Protein AF-A0A0F9HYN6-F1 (afdb_monomer_lite)

Sequence (244 aa):
MDVDEFVAQNPNVKFVMLRATLVNGLPDVSYKHYADAFSKYPDITVVAYLWPNPLRADMLARWTTALETAEEMPDGLMVDFELTFHQTDDVLTANAEQSFQDVATFGIPYFGYTRGNWWEQHIKTTVEVGRMFIIAHYPYFLIDGKWQQSKRHSDLHKNLPIHNNFTPYLGRIKPEQVLGWQFSAKGKLPPHAPHDMDLDSMHRARVAAHFGEPAPPPPPPSADTVVVNYSVTPAHVAVEFKEI

Organism: NCBI:txid412755

Secondary structure (DSSP, 8-state):
--HHHHHHH-TT--EEEEE-B-TTSPBPTTHHHHHHHHTT-TTSEEEEEE---TT-S-HHHHHHHHHTTSSS--SEEEEEE-TTS---HHHHHHHHHHHHHHHHTT-S-EEEEE-HHHHHHH--S-TTTT--EEEE---EEEETTEEEE--SHHHHHHT-S-SSSSS---TTS-GGGEEEEEEEEEE--SSSTTS-EEEEEE-HHHHHHHHTPPPPPPPPPPTT--------------------

Structure (mmCIF, N/CA/C/O backbone):
data_AF-A0A0F9HYN6-F1
#
_entry.id   AF-A0A0F9HYN6-F1
#
loop_
_atom_site.group_PDB
_atom_site.id
_atom_site.type_symbol
_atom_site.label_atom_id
_atom_site.label_alt_id
_atom_site.label_comp_id
_atom_site.label_asym_id
_atom_site.label_entity_id
_atom_site.label_seq_id
_atom_site.pdbx_PDB_ins_code
_atom_site.Cartn_x
_atom_site.Cartn_y
_atom_site.Cartn_z
_atom_site.occupancy
_atom_site.B_iso_or_equiv
_atom_site.auth_seq_id
_atom_site.auth_comp_id
_atom_site.auth_asym_id
_atom_site.auth_atom_id
_atom_site.pdbx_PDB_model_num
ATOM 1 N N . MET A 1 1 ? 6.198 4.326 -17.025 1.00 86.44 1 MET A N 1
ATOM 2 C CA . MET A 1 1 ? 7.145 3.199 -17.138 1.00 86.44 1 MET A CA 1
ATOM 3 C C . MET A 1 1 ? 6.559 2.242 -18.152 1.00 86.44 1 MET A C 1
ATOM 5 O O . MET A 1 1 ? 5.350 2.070 -18.120 1.00 86.44 1 MET A O 1
ATOM 9 N N . ASP A 1 2 ? 7.364 1.679 -19.050 1.00 91.19 2 ASP A N 1
ATOM 10 C CA . ASP A 1 2 ? 6.895 0.583 -19.902 1.00 91.19 2 ASP A CA 1
ATOM 11 C C . ASP A 1 2 ? 6.717 -0.666 -19.026 1.00 91.19 2 ASP A C 1
ATOM 13 O O . ASP A 1 2 ? 7.674 -1.134 -18.403 1.00 91.19 2 ASP A O 1
ATOM 17 N N . VAL A 1 3 ? 5.473 -1.126 -18.888 1.00 94.25 3 VAL A N 1
ATOM 18 C CA . VAL A 1 3 ? 5.124 -2.248 -18.007 1.00 94.25 3 VAL A CA 1
ATOM 19 C C . VAL A 1 3 ? 5.597 -3.572 -18.596 1.00 94.25 3 VAL A C 1
ATOM 21 O O . VAL A 1 3 ? 6.113 -4.400 -17.850 1.00 94.25 3 VAL A O 1
ATOM 24 N N . ASP A 1 4 ? 5.513 -3.746 -19.912 1.00 94.56 4 ASP A N 1
ATOM 25 C CA . ASP A 1 4 ? 5.915 -4.988 -20.568 1.00 94.56 4 ASP A CA 1
ATOM 26 C C . ASP A 1 4 ? 7.428 -5.192 -20.436 1.00 94.56 4 ASP A C 1
ATOM 28 O O . ASP A 1 4 ? 7.901 -6.265 -20.050 1.00 94.56 4 ASP A O 1
ATOM 32 N N . GLU A 1 5 ? 8.198 -4.122 -20.657 1.00 95.12 5 GLU A N 1
ATOM 33 C CA . GLU A 1 5 ? 9.641 -4.131 -20.424 1.00 95.12 5 GLU A CA 1
ATOM 34 C C . GLU A 1 5 ? 9.977 -4.381 -18.944 1.00 95.12 5 GLU A C 1
ATOM 36 O O . GLU A 1 5 ? 10.879 -5.166 -18.632 1.00 95.12 5 GLU A O 1
ATOM 41 N N . PHE A 1 6 ? 9.251 -3.743 -18.018 1.00 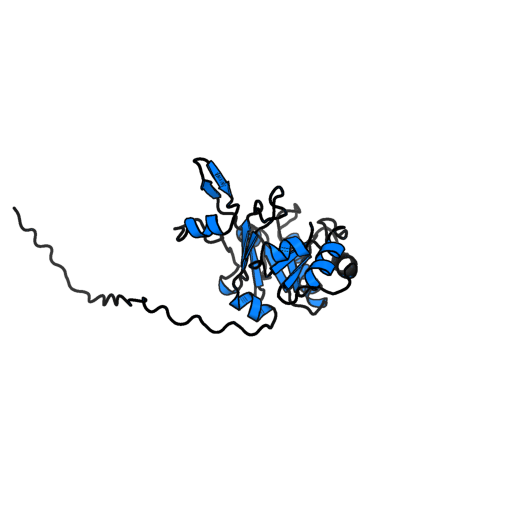93.75 6 PHE A N 1
ATOM 42 C CA . PHE A 1 6 ? 9.465 -3.926 -16.584 1.00 93.75 6 PHE A CA 1
ATOM 43 C C . PHE A 1 6 ? 9.240 -5.376 -16.149 1.00 93.75 6 PHE A C 1
ATOM 45 O O . PHE A 1 6 ? 10.093 -5.935 -15.456 1.00 93.75 6 PHE A O 1
ATOM 52 N N . VAL A 1 7 ? 8.140 -6.006 -16.564 1.00 94.25 7 VAL A N 1
ATOM 53 C CA . VAL A 1 7 ? 7.845 -7.402 -16.211 1.00 94.25 7 VAL A CA 1
ATOM 54 C C . VAL A 1 7 ? 8.902 -8.340 -16.794 1.00 94.25 7 VAL A C 1
ATOM 56 O O . VAL A 1 7 ? 9.427 -9.196 -16.078 1.00 94.25 7 VAL A O 1
ATOM 59 N N . ALA A 1 8 ? 9.299 -8.130 -18.052 1.00 93.56 8 ALA A N 1
ATOM 60 C CA . ALA A 1 8 ? 10.335 -8.932 -18.698 1.00 93.56 8 ALA A CA 1
ATOM 61 C C . ALA A 1 8 ? 11.694 -8.853 -17.977 1.00 93.56 8 ALA A C 1
ATOM 63 O O . ALA A 1 8 ? 12.405 -9.854 -17.873 1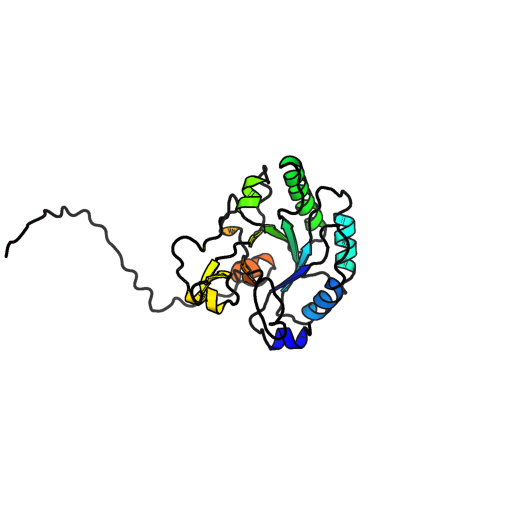.00 93.56 8 ALA A O 1
ATOM 64 N N . GLN A 1 9 ? 12.062 -7.677 -17.460 1.00 92.25 9 GLN A N 1
ATOM 65 C CA . GLN A 1 9 ? 13.341 -7.466 -16.773 1.00 92.25 9 GLN A CA 1
ATOM 66 C C . GLN A 1 9 ? 13.307 -7.821 -15.280 1.00 92.25 9 GLN A C 1
ATOM 68 O O . GLN A 1 9 ? 14.367 -8.002 -14.675 1.00 92.25 9 GLN A O 1
ATOM 73 N N . ASN A 1 10 ? 12.120 -7.965 -14.682 1.00 91.25 10 ASN A N 1
ATOM 74 C CA . ASN A 1 10 ? 11.952 -8.266 -13.260 1.00 91.25 10 ASN A CA 1
ATOM 75 C C . ASN A 1 10 ? 11.054 -9.493 -13.031 1.00 91.25 10 ASN A C 1
ATOM 77 O O . ASN A 1 10 ? 10.045 -9.390 -12.333 1.00 91.25 10 ASN A O 1
ATOM 81 N N . PRO A 1 11 ? 11.443 -10.692 -13.506 1.00 90.75 11 PRO A N 1
ATOM 82 C CA . PRO A 1 11 ? 10.603 -11.895 -13.433 1.00 90.75 11 PRO A CA 1
ATOM 83 C C . PRO A 1 11 ? 10.282 -12.363 -12.002 1.00 90.75 11 PRO A C 1
ATOM 85 O O . PRO A 1 11 ? 9.427 -13.226 -11.808 1.00 90.75 11 PRO A O 1
ATOM 88 N N . ASN A 1 12 ? 10.968 -11.816 -10.994 1.00 87.56 12 ASN A N 1
ATOM 89 C CA . ASN A 1 12 ? 10.738 -12.109 -9.579 1.00 87.56 12 ASN A CA 1
ATOM 90 C C . ASN A 1 12 ? 9.729 -11.160 -8.913 1.00 87.56 12 ASN A C 1
ATOM 92 O O . ASN A 1 12 ? 9.365 -11.390 -7.762 1.00 87.56 12 ASN A O 1
ATOM 96 N N . VAL A 1 13 ? 9.286 -10.102 -9.598 1.00 91.06 13 VAL A N 1
ATOM 97 C CA . VAL A 1 13 ? 8.200 -9.248 -9.111 1.00 91.06 13 VAL A CA 1
ATOM 98 C C . VAL A 1 13 ? 6.888 -9.973 -9.389 1.00 91.06 13 VAL A C 1
ATOM 100 O O . VAL A 1 13 ? 6.534 -10.207 -10.539 1.00 91.06 13 VAL A O 1
ATOM 103 N N . LYS A 1 14 ? 6.206 -10.377 -8.316 1.00 91.69 14 LYS A N 1
ATOM 104 C CA . LYS A 1 14 ? 4.918 -11.097 -8.349 1.00 91.69 14 LYS A CA 1
ATOM 105 C C . LYS A 1 14 ? 3.781 -10.312 -7.702 1.00 91.69 14 LYS A C 1
ATOM 107 O O . LYS A 1 14 ? 2.669 -10.803 -7.592 1.00 91.69 14 LYS A O 1
ATOM 112 N N . PHE A 1 15 ? 4.086 -9.113 -7.225 1.00 92.75 15 PHE A N 1
ATOM 113 C CA . PHE A 1 15 ? 3.183 -8.294 -6.439 1.00 92.75 15 PHE A CA 1
ATOM 114 C C . PHE A 1 15 ? 3.494 -6.831 -6.738 1.00 92.75 15 PHE A C 1
ATOM 116 O O . PHE A 1 15 ? 4.652 -6.422 -6.610 1.00 92.75 15 PHE A O 1
ATOM 123 N N . VAL A 1 16 ? 2.491 -6.059 -7.152 1.00 96.44 16 VAL A N 1
ATOM 124 C CA . VAL A 1 16 ? 2.614 -4.614 -7.381 1.00 96.44 16 VAL A CA 1
ATOM 125 C C . VAL A 1 16 ? 1.551 -3.876 -6.582 1.00 96.44 16 VAL A C 1
ATOM 127 O O . VAL A 1 16 ? 0.390 -4.272 -6.556 1.00 96.44 16 VAL A O 1
ATOM 130 N N . MET A 1 17 ? 1.955 -2.794 -5.921 1.00 97.56 17 MET A N 1
ATOM 131 C CA . MET A 1 17 ? 1.060 -1.927 -5.157 1.00 97.56 17 MET A CA 1
ATOM 132 C C . MET A 1 17 ? 1.002 -0.562 -5.830 1.00 97.56 17 MET A C 1
ATOM 134 O O . MET A 1 17 ? 2.004 0.144 -5.927 1.00 97.56 17 MET A O 1
ATOM 138 N N . LEU A 1 18 ? -0.176 -0.202 -6.328 1.00 97.88 18 LEU A N 1
ATOM 139 C CA . LEU A 1 18 ? -0.405 0.990 -7.134 1.00 97.88 18 LEU A CA 1
ATOM 140 C C . LEU A 1 18 ? -1.263 1.977 -6.352 1.00 97.88 18 LEU A C 1
ATOM 142 O O . LEU A 1 18 ? -2.319 1.613 -5.838 1.00 97.88 18 LEU A O 1
ATOM 146 N N . ARG A 1 19 ? -0.848 3.242 -6.279 1.00 97.31 19 ARG A N 1
ATOM 147 C CA . ARG A 1 19 ? -1.664 4.267 -5.622 1.00 97.31 19 ARG A CA 1
ATOM 148 C C . ARG A 1 19 ? -2.930 4.483 -6.427 1.00 97.31 19 ARG A C 1
ATOM 150 O O . ARG A 1 19 ? -2.816 4.923 -7.563 1.00 97.31 19 ARG A O 1
ATOM 157 N N . ALA A 1 20 ? -4.101 4.256 -5.844 1.00 97.88 20 ALA A N 1
ATOM 158 C CA . ALA A 1 20 ? -5.359 4.644 -6.482 1.00 97.88 20 ALA A CA 1
ATOM 159 C C . ALA A 1 20 ? -5.758 6.074 -6.109 1.00 97.88 20 ALA A C 1
ATOM 161 O O . ALA A 1 20 ? -6.249 6.822 -6.951 1.00 97.88 20 ALA A O 1
ATOM 162 N N . THR A 1 21 ? -5.498 6.497 -4.869 1.00 95.88 21 THR A N 1
ATOM 163 C CA . THR A 1 21 ? -5.867 7.836 -4.388 1.00 95.88 21 THR A CA 1
ATOM 164 C C . THR A 1 21 ? -4.713 8.594 -3.764 1.00 95.88 21 THR A C 1
ATOM 166 O O . THR A 1 21 ? -3.951 8.046 -2.972 1.00 95.88 21 THR A O 1
ATOM 169 N N . LEU A 1 22 ? -4.649 9.890 -4.050 1.00 92.88 22 LEU A N 1
ATOM 170 C CA . LEU A 1 22 ? -3.814 10.845 -3.334 1.00 92.88 22 LEU A CA 1
ATOM 171 C C . LEU A 1 22 ? -4.336 11.074 -1.906 1.00 92.88 22 LEU A C 1
ATOM 173 O O . LEU A 1 22 ? -5.501 10.828 -1.604 1.00 92.88 22 LEU A O 1
ATOM 177 N N . VAL A 1 23 ? -3.495 11.662 -1.056 1.00 89.50 23 VAL A N 1
ATOM 178 C CA . VAL A 1 23 ? -3.802 12.035 0.341 1.00 89.50 23 VAL A CA 1
ATOM 179 C C . VAL A 1 23 ? -5.081 12.877 0.475 1.00 89.50 23 VAL A C 1
ATOM 181 O O . VAL A 1 23 ? -5.824 12.770 1.447 1.00 89.50 23 VAL A O 1
ATOM 184 N N . ASN A 1 24 ? -5.367 13.738 -0.504 1.00 89.19 24 ASN A N 1
ATOM 185 C CA . ASN A 1 24 ? -6.573 14.572 -0.523 1.00 89.19 24 ASN A CA 1
ATOM 186 C C . ASN A 1 24 ? -7.824 13.836 -1.051 1.00 89.19 24 ASN A C 1
ATOM 188 O O . ASN A 1 24 ? -8.890 14.448 -1.151 1.00 89.19 24 ASN A O 1
ATOM 192 N N . GLY A 1 25 ? -7.686 12.556 -1.400 1.00 89.06 25 GLY A N 1
ATOM 193 C CA . GLY A 1 25 ? -8.726 11.701 -1.953 1.00 89.06 25 GLY A CA 1
ATOM 194 C C . GLY A 1 25 ? -9.072 11.998 -3.416 1.00 89.06 25 GLY A C 1
ATOM 195 O O . GLY A 1 25 ? -10.184 11.710 -3.851 1.00 89.06 25 GLY A O 1
ATOM 196 N N . LEU A 1 26 ? -8.182 12.634 -4.182 1.00 94.56 26 LEU A N 1
ATOM 197 C CA . LEU A 1 26 ? -8.300 12.658 -5.644 1.00 94.56 26 LEU A CA 1
ATOM 198 C C . LEU A 1 26 ? -7.720 11.366 -6.242 1.00 94.56 26 LEU A C 1
ATOM 200 O O . LEU A 1 26 ? -6.743 10.854 -5.689 1.00 94.56 26 LEU A O 1
ATOM 204 N N . PRO A 1 27 ? -8.264 10.863 -7.365 1.00 96.56 27 PRO A N 1
ATOM 205 C CA . PRO A 1 27 ? -7.652 9.758 -8.096 1.00 96.56 27 PRO A CA 1
ATOM 206 C C . PRO A 1 27 ? -6.206 10.076 -8.498 1.00 96.56 27 PRO A C 1
ATOM 208 O O . PRO A 1 27 ? -5.901 11.197 -8.915 1.00 96.56 27 PRO A O 1
ATOM 211 N N . ASP A 1 28 ? -5.315 9.094 -8.387 1.00 97.31 28 ASP A N 1
ATOM 212 C CA . ASP A 1 28 ? -3.980 9.190 -8.968 1.00 97.31 28 ASP A CA 1
ATOM 213 C C . ASP A 1 28 ? -4.080 9.037 -10.491 1.00 97.31 28 ASP A C 1
ATOM 215 O O . ASP A 1 28 ? -4.609 8.052 -11.006 1.00 97.31 28 ASP A O 1
ATOM 219 N N . VAL A 1 29 ? -3.545 10.012 -11.226 1.00 96.62 29 VAL A N 1
ATOM 220 C CA . VAL A 1 29 ? -3.608 10.054 -12.696 1.00 96.62 29 VAL A CA 1
ATOM 221 C C . VAL A 1 29 ? -2.896 8.880 -13.372 1.00 96.62 29 VAL A C 1
ATOM 223 O O . VAL A 1 29 ? -3.156 8.598 -14.539 1.00 96.62 29 VAL A O 1
ATOM 226 N N . SER A 1 30 ? -1.993 8.206 -12.659 1.00 96.06 30 SER A N 1
ATOM 227 C CA . SER A 1 30 ? -1.222 7.077 -13.180 1.00 96.06 30 SER A CA 1
ATOM 228 C C . SER A 1 30 ? -1.865 5.728 -12.867 1.00 96.06 30 SER A C 1
ATOM 230 O O . SER A 1 30 ? -1.466 4.733 -13.470 1.00 96.06 30 SER A O 1
ATOM 232 N N . TYR A 1 31 ? -2.831 5.682 -11.941 1.00 97.94 31 TYR A N 1
ATOM 233 C CA . TYR A 1 31 ? -3.422 4.435 -11.453 1.00 97.94 31 TYR A CA 1
ATOM 234 C C . TYR A 1 31 ? -4.001 3.604 -12.593 1.00 97.94 31 TYR A C 1
ATOM 236 O O . TYR A 1 31 ? -3.535 2.490 -12.810 1.00 97.94 31 TYR A O 1
ATOM 244 N N . LYS A 1 32 ? -4.927 4.190 -13.369 1.00 97.69 32 LYS A N 1
ATOM 245 C CA . LYS A 1 32 ? -5.567 3.536 -14.518 1.00 97.69 32 LYS A CA 1
ATOM 246 C C . LYS A 1 32 ? -4.541 2.867 -15.429 1.00 97.69 32 LYS A C 1
ATOM 248 O O . LYS A 1 32 ? -4.627 1.679 -15.702 1.00 97.69 32 LYS A O 1
ATOM 253 N N . HIS A 1 33 ? -3.552 3.641 -15.878 1.00 97.06 33 HIS A N 1
ATOM 254 C CA . HIS A 1 33 ? -2.551 3.160 -16.823 1.00 97.06 33 HIS A CA 1
ATOM 255 C C . HIS A 1 33 ? -1.798 1.933 -16.299 1.00 97.06 33 HIS A C 1
ATOM 257 O O . HIS A 1 33 ? -1.610 0.978 -17.047 1.00 97.06 33 HIS A O 1
ATOM 263 N N . TYR A 1 34 ? -1.360 1.960 -15.037 1.00 97.69 34 TYR A N 1
ATOM 264 C CA . TYR A 1 34 ? -0.594 0.855 -14.469 1.00 97.69 34 TYR A CA 1
ATOM 265 C C . TYR A 1 34 ? -1.469 -0.334 -14.083 1.00 97.69 34 TYR A C 1
ATOM 267 O O . TYR A 1 34 ? -1.049 -1.459 -14.325 1.00 97.69 34 TYR A O 1
ATOM 275 N N . ALA A 1 35 ? -2.663 -0.105 -13.532 1.00 97.88 35 ALA A N 1
ATOM 276 C CA . ALA A 1 35 ? -3.598 -1.173 -13.195 1.00 97.88 35 ALA A CA 1
ATOM 277 C C . ALA A 1 35 ? -3.953 -1.976 -14.455 1.00 97.88 35 ALA A C 1
ATOM 279 O O . ALA A 1 35 ? -3.633 -3.157 -14.529 1.00 97.88 35 ALA A O 1
ATOM 280 N N . ASP A 1 36 ? -4.445 -1.302 -15.500 1.00 97.50 36 ASP A N 1
ATOM 281 C CA . ASP A 1 36 ? -4.834 -1.939 -16.766 1.00 97.50 36 ASP A CA 1
ATOM 282 C C . ASP A 1 36 ? -3.657 -2.661 -17.449 1.00 97.50 36 ASP A C 1
ATOM 284 O O . ASP A 1 36 ? -3.830 -3.659 -18.149 1.00 97.50 36 ASP A O 1
ATOM 288 N N . ALA A 1 37 ? -2.434 -2.143 -17.297 1.00 97.31 37 ALA A N 1
ATOM 289 C CA . ALA A 1 37 ? -1.251 -2.749 -17.893 1.00 97.31 37 ALA A CA 1
ATOM 290 C C . ALA A 1 37 ? -0.765 -3.984 -17.119 1.00 97.31 37 ALA A C 1
ATOM 292 O O . ALA A 1 37 ? -0.438 -4.989 -17.749 1.00 97.31 37 ALA A O 1
ATOM 293 N N . PHE A 1 38 ? -0.726 -3.931 -15.784 1.00 97.75 38 PHE A N 1
ATOM 294 C CA . PHE A 1 38 ? -0.280 -5.059 -14.963 1.00 97.75 38 PHE A CA 1
ATOM 295 C C . PHE A 1 38 ? -1.310 -6.194 -14.904 1.00 97.75 38 PHE A C 1
ATOM 297 O O . PHE A 1 38 ? -0.891 -7.348 -14.898 1.00 97.75 38 PHE A O 1
ATOM 304 N N . SER A 1 39 ? -2.618 -5.912 -14.970 1.00 95.81 39 SER A N 1
ATOM 305 C CA . SER A 1 39 ? -3.672 -6.947 -14.955 1.00 95.81 39 SER A CA 1
ATOM 306 C C . SER A 1 39 ? -3.597 -7.936 -16.128 1.00 95.81 39 SER A C 1
ATOM 308 O O . SER A 1 39 ? -4.159 -9.025 -16.077 1.00 95.81 39 SER A O 1
ATOM 310 N N . LYS A 1 40 ? -2.847 -7.611 -17.189 1.00 95.44 40 LYS A N 1
ATOM 311 C CA . LYS A 1 40 ? -2.595 -8.521 -18.322 1.00 95.44 40 LYS A CA 1
ATOM 312 C C . LYS A 1 40 ? -1.668 -9.689 -17.967 1.00 95.44 40 LYS A C 1
ATOM 314 O O . LYS A 1 40 ? -1.552 -10.627 -18.757 1.00 95.44 40 LYS A O 1
ATOM 319 N N . TYR A 1 41 ? -0.987 -9.622 -16.824 1.00 95.62 41 TYR A N 1
ATOM 320 C CA . TYR A 1 41 ? 0.012 -10.590 -16.386 1.0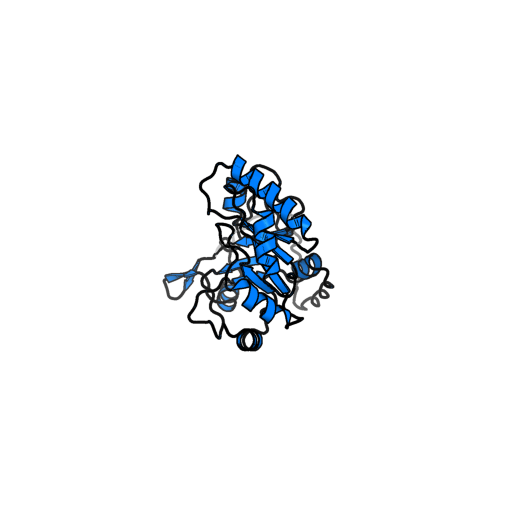0 95.62 41 TYR A CA 1
ATOM 321 C C . TYR A 1 41 ? -0.558 -11.480 -15.275 1.00 95.62 41 TYR A C 1
ATOM 323 O O . TYR A 1 41 ? -0.603 -11.057 -14.123 1.00 95.62 41 TYR A O 1
ATOM 331 N N . PRO A 1 42 ? -0.961 -12.729 -15.577 1.00 90.06 42 PRO A N 1
ATOM 332 C CA . PRO A 1 42 ? -1.667 -13.589 -14.621 1.00 90.06 42 PRO A CA 1
ATOM 333 C C . PRO A 1 42 ? -0.809 -14.044 -13.431 1.00 90.06 42 PRO A C 1
ATOM 335 O O . PRO A 1 42 ? -1.324 -14.639 -12.492 1.00 90.06 42 PRO A O 1
ATOM 338 N N . ASP A 1 43 ? 0.506 -13.832 -13.481 1.00 90.00 43 ASP A N 1
ATOM 339 C CA . ASP A 1 43 ? 1.448 -14.152 -12.413 1.00 90.00 43 ASP A CA 1
ATOM 340 C C . ASP A 1 43 ? 1.843 -12.933 -11.561 1.00 90.00 43 ASP A C 1
ATOM 342 O O . ASP A 1 43 ? 2.757 -13.032 -10.736 1.00 90.00 43 ASP A O 1
ATOM 346 N N . ILE A 1 44 ? 1.173 -11.793 -11.754 1.00 93.81 44 ILE A N 1
ATOM 347 C CA . ILE A 1 44 ? 1.351 -10.576 -10.966 1.00 93.81 44 ILE A CA 1
ATOM 348 C C . ILE A 1 44 ? 0.045 -10.255 -10.249 1.00 93.81 44 ILE A C 1
ATOM 350 O O . ILE A 1 44 ? -0.951 -9.936 -10.884 1.00 93.81 44 ILE A O 1
ATOM 354 N N . THR A 1 45 ? 0.080 -10.254 -8.918 1.00 95.06 45 THR A N 1
ATOM 355 C CA . THR A 1 45 ? -1.018 -9.718 -8.111 1.00 95.06 45 THR A CA 1
ATOM 356 C C . THR A 1 45 ? -0.974 -8.190 -8.123 1.00 95.06 45 THR A C 1
ATOM 358 O O . THR A 1 45 ? 0.031 -7.586 -7.720 1.00 95.06 45 THR A O 1
ATOM 361 N N . VAL A 1 46 ? -2.066 -7.562 -8.547 1.00 97.44 46 VAL A N 1
ATOM 362 C CA . VAL A 1 46 ? -2.255 -6.112 -8.577 1.00 97.44 46 VAL A CA 1
ATOM 363 C C . VAL A 1 46 ? -3.043 -5.674 -7.351 1.00 97.44 46 VAL A C 1
ATOM 365 O O . VAL A 1 46 ? -4.218 -5.986 -7.194 1.00 97.44 46 VAL A O 1
ATOM 368 N N . VAL A 1 47 ? -2.413 -4.883 -6.489 1.00 98.31 47 VAL A N 1
ATOM 369 C CA . VAL A 1 47 ? -3.070 -4.274 -5.332 1.00 98.31 47 VAL A CA 1
ATOM 370 C C . VAL A 1 47 ? -3.183 -2.775 -5.528 1.00 98.31 47 VAL A C 1
ATOM 372 O O . VAL A 1 47 ? -2.201 -2.102 -5.837 1.00 98.31 47 VAL A O 1
ATOM 375 N N . ALA A 1 48 ? -4.371 -2.226 -5.291 1.00 98.44 48 ALA A N 1
ATOM 376 C CA . ALA A 1 48 ? -4.528 -0.784 -5.171 1.00 98.44 48 ALA A CA 1
ATOM 377 C C . ALA A 1 48 ? -4.332 -0.362 -3.718 1.00 98.44 48 ALA A C 1
ATOM 379 O O . ALA A 1 48 ? -4.966 -0.918 -2.821 1.00 98.44 48 ALA A O 1
ATOM 380 N N . TYR A 1 49 ? -3.497 0.645 -3.474 1.00 97.38 49 TYR A N 1
ATOM 381 C CA . TYR A 1 49 ? -3.417 1.254 -2.157 1.00 97.38 49 TYR A CA 1
ATOM 382 C C . TYR A 1 49 ? -4.224 2.547 -2.069 1.00 97.38 49 TYR A C 1
ATOM 384 O O . TYR A 1 49 ? -4.240 3.386 -2.981 1.00 97.38 49 TYR A O 1
ATOM 392 N N . LEU A 1 50 ? -4.923 2.666 -0.946 1.00 97.00 50 LEU A N 1
ATOM 393 C CA . LEU A 1 50 ? -5.881 3.703 -0.606 1.00 97.00 50 LEU A CA 1
ATOM 394 C C . LEU A 1 50 ? -5.345 4.486 0.587 1.00 97.00 50 LEU A C 1
ATOM 396 O O . LEU A 1 50 ? -4.830 3.894 1.534 1.00 97.00 50 LEU A O 1
ATOM 400 N N . TRP A 1 51 ? -5.490 5.811 0.549 1.00 94.00 51 TRP A N 1
ATOM 401 C CA . TRP A 1 51 ? -5.009 6.694 1.612 1.00 94.00 51 TRP A CA 1
ATOM 402 C C . TRP A 1 51 ? -6.181 7.155 2.485 1.00 94.00 51 TRP A C 1
ATOM 404 O O . TRP A 1 51 ? -7.003 7.944 2.010 1.00 94.00 51 TRP A O 1
ATOM 414 N N . PRO A 1 52 ? -6.299 6.703 3.743 1.00 94.31 52 PRO A N 1
ATOM 415 C CA . PRO A 1 52 ? -7.253 7.227 4.715 1.00 94.31 52 PRO A CA 1
ATOM 416 C C . PRO A 1 52 ? -7.031 8.702 4.990 1.00 94.31 52 PRO A C 1
ATOM 418 O O . PRO A 1 52 ? -5.909 9.130 5.248 1.00 94.31 52 PRO A O 1
ATOM 421 N N . ASN A 1 53 ? -8.108 9.481 5.016 1.00 94.62 53 ASN A N 1
ATOM 422 C CA . ASN A 1 53 ? -8.036 10.893 5.360 1.00 94.62 53 ASN A CA 1
ATOM 423 C C . ASN A 1 53 ? -9.028 11.215 6.488 1.00 94.62 53 ASN A C 1
ATOM 425 O O . ASN A 1 53 ? -10.220 11.362 6.215 1.00 94.62 53 ASN A O 1
ATOM 429 N N . PRO A 1 54 ? -8.549 11.410 7.732 1.00 93.12 54 PRO A N 1
ATOM 430 C CA . PRO A 1 54 ? -9.410 11.680 8.882 1.00 93.12 54 PRO A CA 1
ATOM 431 C C . PRO A 1 54 ? -10.145 13.026 8.799 1.00 93.12 54 PRO A C 1
ATOM 433 O O . PRO A 1 54 ? -11.042 13.291 9.592 1.00 93.12 54 PRO A O 1
ATOM 436 N N . LEU A 1 55 ? -9.767 13.901 7.861 1.00 92.75 55 LEU A N 1
ATOM 437 C CA . LEU A 1 55 ? -10.399 15.204 7.650 1.00 92.75 55 LEU A CA 1
ATOM 438 C C . LEU A 1 55 ? -11.566 15.138 6.657 1.00 92.75 55 LEU A C 1
ATOM 440 O O . LEU A 1 55 ? -12.139 16.175 6.317 1.00 92.75 55 LEU A O 1
ATOM 444 N N . ARG A 1 56 ? -11.892 13.949 6.136 1.00 91.75 56 ARG A N 1
ATOM 445 C CA . ARG A 1 56 ? -12.871 13.769 5.064 1.00 91.75 56 ARG A CA 1
ATOM 446 C C . ARG A 1 56 ? -13.852 12.650 5.386 1.00 91.75 56 ARG A C 1
ATOM 448 O O . ARG A 1 56 ? -13.459 11.519 5.624 1.00 91.75 56 ARG A O 1
ATOM 455 N N . ALA A 1 57 ? -15.141 12.961 5.293 1.00 93.12 57 ALA A N 1
ATOM 456 C CA . ALA A 1 57 ? -16.211 11.974 5.436 1.00 93.12 57 ALA A CA 1
ATOM 457 C C . ALA A 1 57 ? -16.555 11.253 4.116 1.00 93.12 57 ALA A C 1
ATOM 459 O O . ALA A 1 57 ? -17.269 10.260 4.125 1.00 93.12 57 ALA A O 1
ATOM 460 N N . ASP A 1 58 ? -16.072 11.750 2.971 1.00 95.69 58 ASP A N 1
ATOM 461 C CA . ASP A 1 58 ? -16.406 11.246 1.631 1.00 95.69 58 ASP A CA 1
ATOM 462 C C . ASP A 1 58 ? -15.357 10.269 1.064 1.00 95.69 58 ASP A C 1
ATOM 464 O O . ASP A 1 58 ? -15.280 10.082 -0.151 1.00 95.69 58 ASP A O 1
ATOM 468 N N . MET A 1 59 ? -14.531 9.655 1.920 1.00 95.50 59 MET A N 1
ATOM 469 C CA . MET A 1 59 ? -13.407 8.821 1.476 1.00 95.50 59 MET A CA 1
ATOM 470 C C . MET A 1 59 ? -13.840 7.572 0.707 1.00 95.50 59 MET A C 1
ATOM 472 O O . MET A 1 59 ? -13.277 7.317 -0.354 1.00 95.50 59 MET A O 1
ATOM 476 N N . LEU A 1 60 ? -14.886 6.863 1.141 1.00 97.12 60 LEU A N 1
ATOM 477 C CA . LEU A 1 60 ? -15.405 5.698 0.414 1.00 97.12 60 LEU A CA 1
ATOM 478 C C . LEU A 1 60 ? -15.816 6.036 -1.031 1.00 97.12 60 LEU A C 1
ATOM 480 O O . LEU A 1 60 ? -15.439 5.334 -1.971 1.00 97.12 60 LEU A O 1
ATOM 484 N N . ALA A 1 61 ? -16.535 7.145 -1.235 1.00 97.88 61 ALA A N 1
ATOM 485 C CA . ALA A 1 61 ? -16.952 7.585 -2.569 1.00 97.88 61 ALA A CA 1
ATOM 486 C C . ALA A 1 61 ? -15.748 7.941 -3.460 1.00 97.88 61 ALA A C 1
ATOM 488 O O . ALA A 1 61 ? -15.749 7.682 -4.665 1.00 97.88 61 ALA A O 1
ATOM 489 N N . ARG A 1 62 ? -14.694 8.504 -2.862 1.00 97.38 62 ARG A N 1
ATOM 490 C CA . ARG A 1 62 ? -13.450 8.863 -3.555 1.00 97.38 62 ARG A CA 1
ATOM 491 C C . ARG A 1 62 ? -12.621 7.651 -3.941 1.00 97.38 62 ARG A C 1
ATOM 493 O O . ARG A 1 62 ? -12.114 7.609 -5.058 1.00 97.38 62 ARG A O 1
ATOM 500 N N . TRP A 1 63 ? -12.505 6.677 -3.044 1.00 98.00 63 TRP A N 1
ATOM 501 C CA . TRP A 1 63 ? -11.868 5.399 -3.342 1.00 98.00 63 TRP A CA 1
ATOM 502 C C . TRP A 1 63 ? -12.605 4.681 -4.464 1.00 98.00 63 TRP A C 1
ATOM 504 O O . TRP A 1 63 ? -11.968 4.288 -5.432 1.00 98.00 63 TRP A O 1
ATOM 514 N N . THR A 1 64 ? -13.937 4.627 -4.395 1.00 97.81 64 THR A N 1
ATOM 515 C CA . THR A 1 64 ? -14.781 4.061 -5.460 1.00 97.81 64 THR A CA 1
ATOM 516 C C . THR A 1 64 ? -14.493 4.736 -6.801 1.00 97.81 64 THR A C 1
ATOM 518 O O . THR A 1 64 ? -14.083 4.073 -7.745 1.00 97.81 64 THR A O 1
ATOM 521 N N . THR A 1 65 ? -14.572 6.072 -6.847 1.00 97.81 65 THR A N 1
ATOM 522 C CA . THR A 1 65 ? -14.296 6.852 -8.068 1.00 97.81 65 THR A CA 1
ATOM 523 C C . THR A 1 65 ? -12.901 6.574 -8.636 1.00 97.81 65 THR A C 1
ATOM 525 O O . THR A 1 65 ? -12.724 6.540 -9.848 1.00 97.81 65 THR A O 1
ATOM 528 N N . ALA A 1 66 ? -11.886 6.421 -7.781 1.00 97.75 66 ALA A N 1
ATOM 529 C CA . ALA A 1 66 ? -10.524 6.160 -8.228 1.00 97.75 66 ALA A CA 1
ATOM 530 C C . ALA A 1 66 ? -10.345 4.741 -8.776 1.00 97.75 66 ALA A C 1
ATOM 532 O O . ALA A 1 66 ? -9.727 4.573 -9.827 1.00 97.75 66 ALA A O 1
ATOM 533 N N . LEU A 1 67 ? -10.902 3.741 -8.089 1.00 97.94 67 LEU A N 1
ATOM 534 C CA . LEU A 1 67 ? -10.854 2.341 -8.510 1.00 97.94 67 LEU A CA 1
ATOM 535 C C . LEU A 1 67 ? -11.582 2.140 -9.848 1.00 97.94 67 LEU A C 1
ATOM 537 O O . LEU A 1 67 ? -11.039 1.500 -10.740 1.00 97.94 67 LEU A O 1
ATOM 541 N N . GLU A 1 68 ? -12.727 2.800 -10.045 1.00 96.94 68 GLU A N 1
ATOM 542 C CA . GLU A 1 68 ? -13.513 2.779 -11.292 1.00 96.94 68 GLU A CA 1
ATOM 543 C C . GLU A 1 68 ? -12.816 3.441 -12.497 1.00 96.94 68 GLU A C 1
ATOM 545 O O . GLU A 1 68 ? -13.340 3.409 -13.611 1.00 96.94 68 GLU A O 1
ATOM 550 N N . THR A 1 69 ? -11.639 4.055 -12.317 1.00 96.62 69 THR A N 1
ATOM 551 C CA . THR A 1 69 ? -10.856 4.532 -13.468 1.00 96.62 69 THR A CA 1
ATOM 552 C C . THR A 1 69 ? -10.182 3.387 -14.230 1.00 96.62 69 THR A C 1
ATOM 554 O O . THR A 1 69 ? -9.961 3.519 -15.437 1.00 96.62 69 THR A O 1
ATOM 557 N N . ALA A 1 70 ? -9.865 2.273 -13.564 1.00 96.62 70 ALA A N 1
ATOM 558 C CA . ALA A 1 70 ? -9.308 1.077 -14.194 1.00 96.62 70 ALA A CA 1
ATOM 559 C C . ALA A 1 70 ? -10.403 0.250 -14.894 1.00 96.62 70 ALA A C 1
ATOM 561 O O . ALA A 1 70 ? -11.588 0.387 -14.598 1.00 96.62 70 ALA A O 1
ATOM 562 N N . GLU A 1 71 ? -10.014 -0.577 -15.864 1.00 94.38 71 GLU A N 1
ATOM 563 C CA . GLU A 1 71 ? -10.933 -1.487 -16.567 1.00 94.38 71 GLU A CA 1
ATOM 564 C C . GLU A 1 71 ? -11.412 -2.632 -15.667 1.00 94.38 71 GLU A C 1
ATOM 566 O O . GLU A 1 71 ? -12.546 -3.092 -15.797 1.00 94.38 71 GLU A O 1
ATOM 571 N N . GLU A 1 72 ? -10.562 -3.057 -14.733 1.00 92.44 72 GLU A N 1
ATOM 572 C CA . GLU A 1 72 ? -10.819 -4.150 -13.802 1.00 92.44 72 GLU A CA 1
ATOM 573 C C . GLU A 1 72 ? -10.553 -3.707 -12.361 1.00 92.44 72 GLU A C 1
ATOM 575 O O . GLU A 1 72 ? -9.709 -2.847 -12.093 1.00 92.44 72 GLU A O 1
ATOM 580 N N . MET A 1 73 ? -11.269 -4.321 -11.416 1.00 96.00 73 MET A N 1
ATOM 581 C CA . MET A 1 73 ? -10.935 -4.179 -10.001 1.00 96.00 73 MET A CA 1
ATOM 582 C C . MET A 1 73 ? -9.579 -4.843 -9.720 1.00 96.00 73 MET A C 1
ATOM 584 O O . MET A 1 73 ? -9.296 -5.893 -10.294 1.00 96.00 73 MET A O 1
ATOM 588 N N . PRO A 1 74 ? -8.753 -4.274 -8.824 1.00 97.19 74 PRO A N 1
ATOM 589 C CA . PRO A 1 74 ? -7.508 -4.906 -8.404 1.00 97.19 74 PRO A CA 1
ATOM 590 C C . PRO A 1 74 ? -7.786 -6.225 -7.669 1.00 97.19 74 PRO A C 1
ATOM 592 O O . PRO A 1 74 ? -8.851 -6.403 -7.073 1.00 97.19 74 PRO A O 1
ATOM 595 N N . ASP A 1 75 ? -6.790 -7.107 -7.618 1.00 97.06 75 ASP A N 1
ATOM 596 C CA . ASP A 1 75 ? -6.857 -8.375 -6.879 1.00 97.06 75 ASP A CA 1
ATOM 597 C C . ASP A 1 75 ? -7.003 -8.165 -5.367 1.00 97.06 75 ASP A C 1
ATOM 599 O O . ASP A 1 75 ? -7.471 -9.046 -4.645 1.00 97.06 75 ASP A O 1
ATOM 603 N N . GLY A 1 76 ? -6.585 -7.001 -4.862 1.00 97.88 76 GLY A N 1
ATOM 604 C CA . GLY A 1 76 ? -6.798 -6.618 -3.474 1.00 97.88 76 GLY A CA 1
ATOM 605 C C . GLY A 1 76 ? -6.567 -5.142 -3.186 1.00 97.88 76 GLY A C 1
ATOM 606 O O . GLY A 1 76 ? -6.149 -4.360 -4.045 1.00 97.88 76 GLY A O 1
ATOM 607 N N . LEU A 1 77 ? -6.839 -4.766 -1.938 1.00 98.50 77 LEU A N 1
ATOM 608 C CA . LEU A 1 77 ? -6.742 -3.397 -1.442 1.00 98.50 77 LEU A CA 1
ATOM 609 C C . LEU A 1 77 ? -5.781 -3.299 -0.258 1.00 98.50 77 LEU A C 1
ATOM 611 O O . LEU A 1 77 ? -5.831 -4.091 0.682 1.00 98.50 77 LEU A O 1
ATOM 615 N N . MET A 1 78 ? -4.938 -2.276 -0.271 1.00 98.44 78 MET A N 1
ATOM 616 C CA . MET A 1 78 ? -4.095 -1.919 0.864 1.00 98.44 78 MET A CA 1
ATOM 617 C C . MET A 1 78 ? -4.541 -0.577 1.433 1.00 98.44 78 MET A C 1
ATOM 619 O O . MET A 1 78 ? -4.667 0.399 0.700 1.00 98.44 78 MET A O 1
ATOM 623 N N . VAL A 1 79 ? -4.754 -0.501 2.741 1.00 97.69 79 VAL A N 1
ATOM 624 C CA . VAL A 1 79 ? -5.068 0.762 3.418 1.00 97.69 79 VAL A CA 1
ATOM 625 C C . VAL A 1 79 ? -3.797 1.310 4.068 1.00 97.69 79 VAL A C 1
ATOM 627 O O . VAL A 1 79 ? -3.269 0.694 4.993 1.00 97.69 79 VAL A O 1
ATOM 630 N N . ASP A 1 80 ? -3.293 2.438 3.564 1.00 96.19 80 ASP A N 1
ATOM 631 C CA . ASP A 1 80 ? -1.998 3.021 3.944 1.00 96.19 80 ASP A CA 1
ATOM 632 C C . ASP A 1 80 ? -2.129 3.978 5.140 1.00 96.19 80 ASP A C 1
ATOM 634 O O . ASP A 1 80 ? -2.573 5.119 5.007 1.00 96.19 80 ASP A O 1
ATOM 638 N N . PHE A 1 81 ? -1.762 3.508 6.332 1.00 94.44 81 PHE A N 1
ATOM 639 C CA . PHE A 1 81 ? -1.778 4.302 7.553 1.00 94.44 81 PHE A CA 1
ATOM 640 C C . PHE A 1 81 ? -0.386 4.841 7.883 1.00 94.44 81 PHE A C 1
ATOM 642 O O . PHE A 1 81 ? 0.479 4.124 8.392 1.00 94.44 81 PHE A O 1
ATOM 649 N N . GLU A 1 82 ? -0.186 6.141 7.675 1.00 82.19 82 GLU A N 1
ATOM 650 C CA . GLU A 1 82 ? 1.048 6.802 8.082 1.00 82.19 82 GLU A CA 1
ATOM 651 C C . GLU A 1 82 ? 0.869 8.250 8.572 1.00 82.19 82 GLU A C 1
ATOM 653 O O . GLU A 1 82 ? -0.232 8.788 8.706 1.00 82.19 82 GLU A O 1
ATOM 658 N N . LEU A 1 83 ? 2.001 8.877 8.902 1.00 66.06 83 LEU A N 1
ATOM 659 C CA . LEU A 1 83 ? 2.141 10.169 9.579 1.00 66.06 83 LEU A CA 1
ATOM 660 C C . LEU A 1 83 ? 1.866 11.347 8.623 1.00 66.06 83 LEU A C 1
ATOM 662 O O . LEU A 1 83 ? 2.718 12.204 8.403 1.00 66.06 83 LEU A O 1
ATOM 666 N N . THR A 1 84 ? 0.679 11.374 8.021 1.00 73.69 84 THR A N 1
ATOM 667 C CA . THR A 1 84 ? 0.296 12.384 7.020 1.00 73.69 84 THR A CA 1
ATOM 668 C C . THR A 1 84 ? -0.517 13.529 7.613 1.00 73.69 84 THR A C 1
ATOM 670 O O . THR A 1 84 ? -0.430 14.664 7.148 1.00 73.69 84 THR A O 1
ATOM 673 N N . PHE A 1 85 ? -1.309 13.247 8.648 1.00 79.69 85 PHE A N 1
ATOM 674 C CA . PHE A 1 85 ? -2.228 14.208 9.249 1.00 79.69 85 PHE A CA 1
ATOM 675 C C . PHE A 1 85 ? -1.890 14.425 10.719 1.00 79.69 85 PHE A C 1
ATOM 677 O O . PHE A 1 85 ? -1.834 13.483 11.506 1.00 79.69 85 PHE A O 1
ATOM 684 N N . HIS A 1 86 ? -1.716 15.686 11.106 1.00 86.00 86 HIS A N 1
ATOM 685 C CA . HIS A 1 86 ? -1.608 16.063 12.511 1.00 86.00 86 HIS A CA 1
ATOM 686 C C . HIS A 1 86 ? -3.006 16.061 13.135 1.00 86.00 86 HIS A C 1
ATOM 688 O O . HIS A 1 86 ? -3.718 17.061 13.061 1.00 86.00 86 HIS A O 1
ATOM 694 N N . GLN A 1 87 ? -3.414 14.921 13.688 1.00 92.56 87 GLN A N 1
ATOM 695 C CA . GLN A 1 87 ? -4.700 14.711 14.357 1.00 92.56 87 GLN A CA 1
ATOM 696 C C . GLN A 1 87 ? -4.497 14.058 15.725 1.00 92.56 87 GLN A C 1
ATOM 698 O O . GLN A 1 87 ? -3.406 13.580 16.037 1.00 92.56 87 GLN A O 1
ATOM 703 N N . THR A 1 88 ? -5.541 14.071 16.553 1.00 95.00 88 THR A N 1
ATOM 704 C CA . THR A 1 88 ? -5.521 13.354 17.830 1.00 95.00 88 THR A CA 1
ATOM 705 C C . THR A 1 88 ? -5.566 11.847 17.596 1.00 95.00 88 THR A C 1
ATOM 707 O O . THR A 1 88 ? -6.113 11.375 16.597 1.00 95.00 88 THR A O 1
ATOM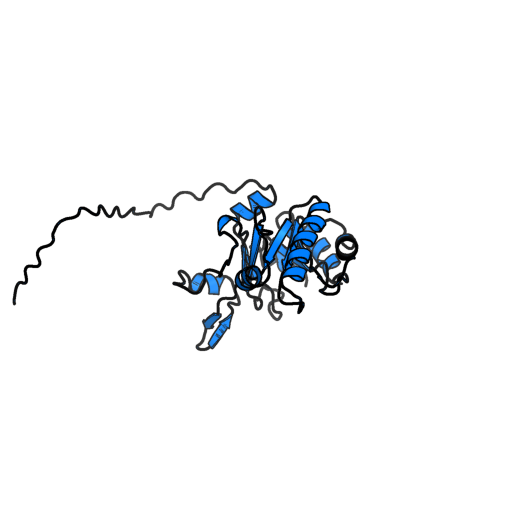 710 N N . ASP A 1 89 ? -5.032 11.089 18.549 1.00 95.50 89 ASP A N 1
ATOM 711 C CA . ASP A 1 89 ? -5.043 9.626 18.509 1.00 95.50 89 ASP A CA 1
ATOM 712 C C . ASP A 1 89 ? -6.472 9.054 18.384 1.00 95.50 89 ASP A C 1
ATOM 714 O O . ASP A 1 89 ? -6.683 8.079 17.667 1.00 95.50 89 ASP A O 1
ATOM 718 N N . ASP A 1 90 ? -7.474 9.697 18.998 1.00 96.31 90 ASP A N 1
ATOM 719 C CA . ASP A 1 90 ? -8.888 9.300 18.881 1.00 96.31 90 ASP A CA 1
ATOM 720 C C . ASP A 1 90 ? -9.410 9.439 17.443 1.00 96.31 90 ASP A C 1
ATOM 722 O O . ASP A 1 90 ? -10.066 8.537 16.921 1.00 96.31 90 ASP A O 1
ATOM 726 N N . VAL A 1 91 ? -9.081 10.549 16.773 1.00 95.88 91 VAL A N 1
ATOM 727 C CA . VAL A 1 91 ? -9.478 10.797 15.379 1.00 95.88 91 VAL A CA 1
ATOM 728 C C . VAL A 1 91 ? -8.772 9.824 14.434 1.00 95.88 91 VAL A C 1
ATOM 730 O O . VAL A 1 91 ? -9.399 9.284 13.524 1.00 95.88 91 VAL A O 1
ATOM 733 N N . LEU A 1 92 ? -7.482 9.560 14.659 1.00 95.94 92 LEU A N 1
ATOM 734 C CA . LEU A 1 92 ? -6.722 8.583 13.875 1.00 95.94 92 LEU A CA 1
ATOM 735 C C . LEU A 1 92 ? -7.258 7.159 14.070 1.00 95.94 92 LEU A C 1
ATOM 737 O O . LEU A 1 92 ? -7.393 6.419 13.097 1.00 95.94 92 LEU A O 1
ATOM 741 N N . THR A 1 93 ? -7.619 6.802 15.303 1.00 96.31 93 THR A N 1
ATOM 742 C CA . THR A 1 93 ? -8.211 5.502 15.642 1.00 96.31 93 THR A CA 1
ATOM 743 C C . THR A 1 93 ? -9.565 5.313 14.957 1.00 96.31 93 THR A C 1
ATOM 745 O O . THR A 1 93 ? -9.749 4.320 14.254 1.00 96.31 93 THR A O 1
ATOM 748 N N . ALA A 1 94 ? -10.478 6.283 15.074 1.00 96.31 94 ALA A N 1
ATOM 749 C CA . ALA A 1 94 ? -11.790 6.225 14.424 1.00 96.31 94 ALA A CA 1
ATOM 750 C C . ALA A 1 94 ? -11.671 6.152 12.893 1.00 96.31 94 ALA A C 1
ATOM 752 O O . ALA A 1 94 ? -12.376 5.387 12.237 1.00 96.31 94 ALA A O 1
ATOM 753 N N . ASN A 1 95 ? -10.731 6.903 12.315 1.00 96.62 95 ASN A N 1
ATOM 754 C CA . ASN A 1 95 ? -10.446 6.847 10.886 1.00 96.62 95 ASN A CA 1
ATOM 755 C C . ASN A 1 95 ? -9.925 5.467 10.452 1.00 96.62 95 ASN A C 1
ATOM 757 O O . ASN A 1 95 ? -10.317 4.982 9.393 1.00 96.62 95 ASN A O 1
ATOM 761 N N . ALA A 1 96 ? -9.085 4.806 11.256 1.00 96.69 96 ALA A N 1
ATOM 762 C CA . ALA A 1 96 ? -8.630 3.446 10.970 1.00 96.69 96 ALA A CA 1
ATOM 763 C C . ALA A 1 96 ? -9.767 2.419 11.028 1.00 96.69 96 ALA A C 1
ATOM 765 O O . ALA A 1 96 ? -9.887 1.583 10.131 1.00 96.69 96 ALA A O 1
ATOM 766 N N . GLU A 1 97 ? -10.633 2.512 12.037 1.00 96.94 97 GLU A N 1
ATOM 767 C CA . GLU A 1 97 ? -11.820 1.662 12.162 1.00 96.94 97 GLU A CA 1
ATOM 768 C C . GLU A 1 97 ? -12.752 1.819 10.959 1.00 96.94 97 GLU A C 1
ATOM 770 O O . GLU A 1 97 ? -13.108 0.818 10.333 1.00 96.94 97 GLU A O 1
ATOM 775 N N . GLN A 1 98 ? -13.083 3.062 10.595 1.00 97.38 98 GLN A N 1
ATOM 776 C CA . GLN A 1 98 ? -13.947 3.353 9.454 1.00 97.38 98 GLN A CA 1
ATOM 777 C C . GLN A 1 98 ? -13.318 2.892 8.138 1.00 97.38 98 GLN A C 1
ATOM 779 O O . GLN A 1 98 ? -13.976 2.228 7.346 1.00 97.38 98 GLN A O 1
ATOM 784 N N . SER A 1 99 ? -12.027 3.156 7.926 1.00 97.50 99 SER A N 1
ATOM 785 C CA . SER A 1 99 ? -11.333 2.772 6.691 1.00 97.50 99 SER A CA 1
ATOM 786 C C . SER A 1 99 ? -11.380 1.266 6.441 1.00 97.50 99 SER A C 1
ATOM 788 O O . SER A 1 99 ? -11.561 0.830 5.306 1.00 97.50 99 SER A O 1
ATOM 790 N N . PHE A 1 100 ? -11.262 0.453 7.496 1.00 97.50 100 PHE A N 1
ATOM 791 C CA . PHE A 1 100 ? -11.393 -0.996 7.363 1.00 97.50 100 PHE A CA 1
ATOM 792 C C . PHE A 1 100 ? -12.835 -1.478 7.170 1.00 97.50 100 PHE A C 1
ATOM 794 O O . PHE A 1 100 ? -13.027 -2.558 6.616 1.00 97.50 100 PHE A O 1
ATOM 801 N N . GLN A 1 101 ? -13.839 -0.733 7.635 1.00 96.69 101 GLN A N 1
ATOM 802 C CA . GLN A 1 101 ? -15.241 -1.028 7.324 1.00 96.69 101 GLN A CA 1
ATOM 803 C C . GLN A 1 101 ? -15.546 -0.693 5.863 1.00 96.69 101 GLN A C 1
ATOM 805 O O . GLN A 1 101 ? -16.122 -1.508 5.150 1.00 96.69 101 GLN A O 1
ATOM 810 N N . ASP A 1 102 ? -15.086 0.470 5.409 1.00 97.06 102 ASP A N 1
ATOM 811 C CA . ASP A 1 102 ? -15.271 0.971 4.052 1.00 97.06 102 ASP A CA 1
ATOM 812 C C . ASP A 1 102 ? -14.601 0.056 3.023 1.00 97.06 102 ASP A C 1
ATOM 814 O O . ASP A 1 102 ? -15.242 -0.366 2.062 1.00 97.06 102 ASP A O 1
ATOM 818 N N . VAL A 1 103 ? -13.337 -0.326 3.243 1.00 96.88 103 VAL A N 1
ATOM 819 C CA . VAL A 1 103 ? -12.607 -1.197 2.306 1.00 96.88 103 VAL A CA 1
ATOM 820 C C . VAL A 1 103 ? -13.237 -2.594 2.192 1.00 96.88 103 VAL A C 1
ATOM 822 O O . VAL A 1 103 ? -13.193 -3.213 1.132 1.00 96.88 103 VAL A O 1
ATOM 825 N N . ALA A 1 104 ? -13.886 -3.082 3.254 1.00 95.75 104 ALA A N 1
ATOM 826 C CA . ALA A 1 104 ? -14.558 -4.378 3.237 1.00 95.75 104 ALA A CA 1
ATOM 827 C C . ALA A 1 104 ? -15.775 -4.399 2.295 1.00 95.75 104 ALA A C 1
ATOM 829 O O . ALA A 1 104 ? -16.159 -5.465 1.814 1.00 95.75 104 ALA A O 1
ATOM 830 N N . THR A 1 105 ? -16.369 -3.237 1.995 1.00 96.69 105 THR A N 1
ATOM 831 C CA . THR A 1 105 ? -17.542 -3.139 1.110 1.00 96.69 105 THR A CA 1
ATOM 832 C C . THR A 1 105 ? -17.241 -3.498 -0.346 1.00 96.69 105 THR A C 1
ATOM 834 O O . THR A 1 105 ? -18.158 -3.885 -1.068 1.00 96.69 105 THR A O 1
ATOM 837 N N . PHE A 1 106 ? -15.971 -3.447 -0.768 1.00 95.12 106 PHE A N 1
ATOM 838 C CA . PHE A 1 106 ? -15.555 -3.813 -2.126 1.00 95.12 106 PHE A CA 1
ATOM 839 C C . PHE A 1 106 ? -15.544 -5.329 -2.376 1.00 95.12 106 PHE A C 1
ATOM 841 O O . PHE A 1 106 ? -15.454 -5.750 -3.525 1.00 95.12 106 PHE A O 1
ATOM 848 N N . GLY A 1 107 ? -15.637 -6.162 -1.331 1.00 94.06 107 GLY A N 1
ATOM 849 C CA . GLY A 1 107 ? -15.765 -7.618 -1.479 1.00 94.06 107 GLY A CA 1
ATOM 850 C C . GLY A 1 107 ? -14.527 -8.344 -2.024 1.00 94.06 107 GLY A C 1
ATOM 851 O O . GLY A 1 107 ? -14.641 -9.503 -2.416 1.00 94.06 107 GLY A O 1
ATOM 852 N N . ILE A 1 108 ? -13.361 -7.692 -2.033 1.00 94.88 108 ILE A N 1
ATOM 853 C CA . ILE A 1 108 ? -12.064 -8.256 -2.447 1.00 94.88 108 ILE A CA 1
ATOM 854 C C . ILE A 1 108 ? -11.086 -8.314 -1.260 1.00 94.88 108 ILE A C 1
ATOM 856 O O . ILE A 1 108 ? -11.312 -7.618 -0.264 1.00 94.88 108 ILE A O 1
ATOM 860 N N . PRO A 1 109 ? -10.021 -9.142 -1.314 1.00 97.00 109 PRO A N 1
ATOM 861 C CA . PRO A 1 109 ? -9.003 -9.202 -0.265 1.00 97.00 109 PRO A CA 1
ATOM 862 C C . PRO A 1 109 ? -8.457 -7.821 0.112 1.00 97.00 109 PRO A C 1
ATOM 864 O O . PRO A 1 109 ? -8.195 -6.986 -0.754 1.00 97.00 109 PRO A O 1
ATOM 867 N N . TYR A 1 110 ? -8.263 -7.574 1.408 1.00 97.75 110 TYR A N 1
ATOM 868 C CA . TYR A 1 110 ? -7.709 -6.311 1.885 1.00 97.75 110 TYR A CA 1
ATOM 869 C C . TYR A 1 110 ? -6.833 -6.466 3.128 1.00 97.75 110 TYR A C 1
ATOM 871 O O . TYR A 1 110 ? -7.033 -7.347 3.970 1.00 97.75 110 TYR A O 1
ATOM 879 N N . PHE A 1 111 ? -5.874 -5.555 3.269 1.00 98.38 111 PHE A N 1
ATOM 880 C CA . PHE A 1 111 ? -4.920 -5.527 4.373 1.00 98.38 111 PHE A CA 1
ATOM 881 C C . PHE A 1 111 ? -4.471 -4.093 4.689 1.00 98.38 111 PHE A C 1
ATOM 883 O O . PHE A 1 111 ? -4.727 -3.155 3.935 1.00 98.38 111 PHE A O 1
ATOM 890 N N . GLY A 1 112 ? -3.843 -3.898 5.847 1.00 98.00 112 GLY A N 1
ATOM 891 C CA . GLY A 1 112 ? -3.283 -2.606 6.235 1.00 98.00 112 GLY A CA 1
ATOM 892 C C . GLY A 1 112 ? -1.821 -2.455 5.827 1.00 98.00 112 GLY A C 1
ATOM 893 O O . GLY A 1 112 ? -1.095 -3.430 5.656 1.00 98.00 112 GLY A O 1
ATOM 894 N N . TYR A 1 113 ? -1.351 -1.224 5.757 1.00 97.38 113 TYR A N 1
ATOM 895 C CA . TYR A 1 113 ? 0.067 -0.901 5.750 1.00 97.38 113 TYR A CA 1
ATOM 896 C C . TYR A 1 113 ? 0.341 0.167 6.801 1.00 97.38 113 TYR A C 1
ATOM 898 O O . TYR A 1 113 ? -0.488 1.046 7.017 1.00 97.38 113 TYR A O 1
ATOM 906 N N . THR A 1 114 ? 1.466 0.053 7.505 1.00 95.62 114 THR A N 1
ATOM 907 C CA . THR A 1 114 ? 1.871 1.027 8.526 1.00 95.62 114 THR A CA 1
ATOM 908 C C . THR A 1 114 ? 3.340 0.855 8.908 1.00 95.62 114 THR A C 1
ATOM 910 O O . THR A 1 114 ? 3.989 -0.142 8.587 1.00 95.62 114 THR A O 1
ATOM 913 N N . ARG A 1 115 ? 3.858 1.790 9.705 1.00 91.31 115 ARG A N 1
ATOM 914 C CA . ARG A 1 115 ? 5.028 1.561 10.568 1.00 91.31 115 ARG A CA 1
ATOM 915 C C . ARG A 1 115 ? 4.531 1.082 11.931 1.00 91.31 115 ARG A C 1
ATOM 917 O O . ARG A 1 115 ? 3.591 1.665 12.475 1.00 91.31 115 ARG A O 1
ATOM 924 N N . GLY A 1 116 ? 5.124 0.031 12.497 1.00 90.00 116 GLY A N 1
ATOM 925 C CA . GLY A 1 116 ? 4.601 -0.554 13.741 1.00 90.00 116 GLY A CA 1
ATOM 926 C C . GLY A 1 116 ? 4.698 0.385 14.950 1.00 90.00 116 GLY A C 1
ATOM 927 O O . GLY A 1 116 ? 3.811 0.381 15.801 1.00 90.00 116 GLY A O 1
ATOM 928 N N . ASN A 1 117 ? 5.707 1.264 14.989 1.00 88.75 117 ASN A N 1
ATOM 929 C CA . ASN A 1 117 ? 5.834 2.289 16.032 1.00 88.75 117 ASN A CA 1
ATOM 930 C C . ASN A 1 117 ? 4.736 3.353 15.934 1.00 88.75 117 ASN A C 1
ATOM 932 O O . ASN A 1 117 ? 4.147 3.721 16.944 1.00 88.75 117 ASN A O 1
ATOM 936 N N . TRP A 1 118 ? 4.437 3.817 14.719 1.00 92.06 118 TRP A N 1
ATOM 937 C CA . TRP A 1 118 ? 3.361 4.771 14.472 1.00 92.06 118 TRP A CA 1
ATOM 938 C C . TRP A 1 118 ? 2.013 4.178 14.882 1.00 92.06 118 TRP A C 1
ATOM 940 O O . TRP A 1 118 ? 1.248 4.822 15.595 1.00 92.06 118 TRP A O 1
ATOM 950 N N . TRP A 1 119 ? 1.761 2.924 14.494 1.00 94.44 119 TRP A N 1
ATOM 951 C CA . TRP A 1 119 ? 0.519 2.229 14.821 1.00 94.44 119 TRP A CA 1
ATOM 952 C C . TRP A 1 119 ? 0.297 2.131 16.329 1.00 94.44 119 TRP A C 1
ATOM 954 O O . TRP A 1 119 ? -0.762 2.498 16.830 1.00 94.44 119 TRP A O 1
ATOM 964 N N . GLU A 1 120 ? 1.304 1.668 17.068 1.00 93.19 120 GLU A N 1
ATOM 965 C CA . GLU A 1 120 ? 1.223 1.565 18.524 1.00 93.19 120 GLU A CA 1
ATOM 966 C C . GLU A 1 120 ? 1.066 2.929 19.200 1.00 93.19 120 GLU A C 1
ATOM 968 O O . GLU A 1 120 ? 0.302 3.059 20.158 1.00 93.19 120 GLU A O 1
ATOM 973 N N . GLN A 1 121 ? 1.769 3.946 18.701 1.00 92.44 121 GLN A N 1
ATOM 974 C CA . GLN A 1 121 ? 1.708 5.281 19.269 1.00 92.44 121 GLN A CA 1
ATOM 975 C C . GLN A 1 121 ? 0.326 5.913 19.089 1.00 92.44 121 GLN A C 1
ATOM 977 O O . GLN A 1 121 ? -0.151 6.545 20.028 1.00 92.44 121 GLN A O 1
ATOM 982 N N . HIS A 1 122 ? -0.314 5.749 17.930 1.00 94.00 122 HIS A N 1
ATOM 983 C CA . HIS A 1 122 ? -1.472 6.562 17.549 1.00 94.00 122 HIS A CA 1
ATOM 984 C C . HIS A 1 122 ? -2.808 5.829 17.542 1.00 94.00 122 HIS A C 1
ATOM 986 O O . HIS A 1 122 ? -3.833 6.440 17.832 1.00 94.00 122 HIS A O 1
ATOM 992 N N . ILE A 1 123 ? -2.824 4.530 17.250 1.00 95.75 123 ILE A N 1
ATOM 993 C CA . ILE A 1 123 ? -4.060 3.748 17.248 1.00 95.75 123 ILE A CA 1
ATOM 994 C C . ILE A 1 123 ? -4.271 3.199 18.657 1.00 95.75 123 ILE A C 1
ATOM 996 O O . ILE A 1 123 ? -3.374 2.560 19.208 1.00 95.75 123 ILE A O 1
ATOM 1000 N N . LYS A 1 124 ? -5.434 3.455 19.266 1.00 94.94 124 LYS A N 1
ATOM 1001 C CA . LYS A 1 124 ? -5.695 3.130 20.685 1.00 94.94 124 LYS A CA 1
ATOM 1002 C C . LYS A 1 124 ? -6.577 1.914 20.911 1.00 94.94 124 LYS A C 1
ATOM 1004 O O . LYS A 1 124 ? -6.543 1.339 21.996 1.00 94.94 124 LYS A O 1
ATOM 1009 N N . THR A 1 125 ? -7.330 1.491 19.904 1.00 93.56 125 THR A N 1
ATOM 1010 C CA . THR A 1 125 ? -8.142 0.270 19.960 1.00 93.56 125 THR A CA 1
ATOM 1011 C C . THR A 1 125 ? -7.420 -0.893 19.279 1.00 93.56 125 THR A C 1
ATOM 1013 O O . THR A 1 125 ? -6.313 -0.749 18.753 1.00 93.56 125 THR A O 1
ATOM 1016 N N . THR A 1 126 ? -8.012 -2.086 19.316 1.00 93.94 126 THR A N 1
ATOM 1017 C CA . THR A 1 126 ? -7.455 -3.314 18.725 1.00 93.94 126 THR A CA 1
ATOM 1018 C C . THR A 1 126 ? -7.890 -3.505 17.270 1.00 93.94 126 THR A C 1
ATOM 1020 O O . THR A 1 126 ? -8.259 -4.611 16.870 1.00 93.94 126 THR A O 1
ATOM 1023 N N . VAL A 1 127 ? -7.886 -2.425 16.479 1.00 93.62 127 VAL A N 1
ATOM 1024 C CA . VAL A 1 127 ? -8.268 -2.445 15.053 1.00 93.62 127 VAL A CA 1
ATOM 1025 C C . VAL A 1 127 ? -7.436 -3.465 14.277 1.00 93.62 127 VAL A C 1
ATOM 1027 O O . VAL A 1 127 ? -7.929 -4.094 13.351 1.00 93.62 127 VAL A O 1
ATOM 1030 N N . GLU A 1 128 ? -6.187 -3.698 14.668 1.00 93.94 128 GLU A N 1
ATOM 1031 C CA . GLU A 1 128 ? -5.311 -4.664 14.012 1.00 93.94 128 GLU A CA 1
ATOM 1032 C C . GLU A 1 128 ? -5.768 -6.124 14.151 1.00 93.94 128 GLU A C 1
ATOM 1034 O O . GLU A 1 128 ? -5.365 -6.958 13.346 1.00 93.94 128 GLU A O 1
ATOM 1039 N N . VAL A 1 129 ? -6.594 -6.472 15.145 1.00 91.88 129 VAL A N 1
ATOM 1040 C CA . VAL A 1 129 ? -6.962 -7.872 15.412 1.00 91.88 129 VAL A CA 1
ATOM 1041 C C . VAL A 1 129 ? -7.733 -8.468 14.234 1.00 91.88 129 VAL A C 1
ATOM 1043 O O . VAL A 1 129 ? -8.714 -7.901 13.758 1.00 91.88 129 VAL A O 1
ATOM 1046 N N . GLY A 1 130 ? -7.278 -9.639 13.776 1.00 88.56 130 GLY A N 1
ATOM 1047 C CA . GLY A 1 130 ? -7.878 -10.365 12.653 1.00 88.56 130 GLY A CA 1
ATOM 1048 C C . GLY A 1 130 ? -7.530 -9.796 11.276 1.00 88.56 130 GLY A C 1
ATOM 1049 O O . GLY A 1 130 ? -8.051 -10.282 10.278 1.00 88.56 130 GLY A O 1
ATOM 1050 N N . ARG A 1 131 ? -6.657 -8.785 11.208 1.00 94.50 131 ARG A N 1
ATOM 1051 C CA . ARG A 1 131 ? -6.232 -8.158 9.955 1.00 94.50 131 ARG A CA 1
ATOM 1052 C C . ARG A 1 131 ? -4.778 -8.476 9.653 1.00 94.50 131 ARG A C 1
ATOM 1054 O O . ARG A 1 131 ? -3.972 -8.686 10.561 1.00 94.50 131 ARG A O 1
ATOM 1061 N N . MET A 1 132 ? -4.479 -8.508 8.362 1.00 96.69 132 MET A N 1
ATOM 1062 C CA . MET A 1 132 ? -3.133 -8.664 7.837 1.00 96.69 132 MET A CA 1
ATOM 1063 C C . MET A 1 132 ? -2.513 -7.293 7.552 1.00 96.69 132 MET A C 1
ATOM 1065 O O . MET A 1 132 ? -3.241 -6.335 7.288 1.00 96.69 132 MET A O 1
ATOM 1069 N N . PHE A 1 133 ? -1.183 -7.202 7.601 1.00 97.00 133 PHE A N 1
ATOM 1070 C CA . PHE A 1 133 ? -0.438 -5.963 7.402 1.00 97.00 133 PHE A CA 1
ATOM 1071 C C . PHE A 1 133 ? 0.837 -6.145 6.576 1.00 97.00 133 PHE A C 1
ATOM 1073 O O . PHE A 1 133 ? 1.522 -7.161 6.696 1.00 97.00 133 PHE A O 1
ATOM 1080 N N . ILE A 1 134 ? 1.212 -5.119 5.816 1.00 95.69 134 ILE A N 1
ATOM 1081 C CA . ILE A 1 134 ? 2.605 -4.871 5.429 1.00 95.69 134 ILE A CA 1
ATOM 1082 C C . ILE A 1 134 ? 3.204 -3.866 6.415 1.00 95.69 134 ILE A C 1
ATOM 1084 O O . ILE A 1 134 ? 2.557 -2.885 6.781 1.00 95.69 134 ILE A O 1
ATOM 1088 N N . ILE A 1 135 ? 4.433 -4.118 6.868 1.00 93.44 135 ILE A N 1
ATOM 1089 C CA . ILE A 1 135 ? 5.120 -3.236 7.821 1.00 93.44 135 ILE A CA 1
ATOM 1090 C C . ILE A 1 135 ? 6.296 -2.543 7.147 1.00 93.44 135 ILE A C 1
ATOM 1092 O O . ILE A 1 135 ? 7.214 -3.205 6.662 1.00 93.44 135 ILE A O 1
ATOM 1096 N N . ALA A 1 136 ? 6.300 -1.214 7.168 1.00 90.81 136 ALA A N 1
ATOM 1097 C CA . ALA A 1 136 ? 7.439 -0.430 6.721 1.00 90.81 136 ALA A CA 1
ATOM 1098 C C . ALA A 1 136 ? 8.533 -0.366 7.786 1.00 90.81 136 ALA A C 1
ATOM 1100 O O . ALA A 1 136 ? 8.313 0.074 8.919 1.00 90.81 136 ALA A O 1
ATOM 1101 N N . HIS A 1 137 ? 9.737 -0.775 7.390 1.00 85.06 137 HIS A N 1
ATOM 1102 C CA . HIS A 1 137 ? 10.958 -0.630 8.173 1.00 85.06 137 HIS A CA 1
ATOM 1103 C C . HIS A 1 137 ? 12.152 -0.581 7.235 1.00 85.06 137 HIS A C 1
ATOM 1105 O O . HIS A 1 137 ? 12.477 -1.556 6.565 1.00 85.06 137 HIS A O 1
ATOM 1111 N N . TYR A 1 138 ? 12.823 0.561 7.205 1.00 82.12 138 TYR A N 1
ATOM 1112 C CA . TYR A 1 138 ? 13.912 0.825 6.279 1.00 82.12 138 TYR A CA 1
ATOM 1113 C C . TYR A 1 138 ? 15.259 0.586 6.965 1.00 82.12 138 TYR A C 1
ATOM 1115 O O . TYR A 1 138 ? 15.750 1.491 7.644 1.00 82.12 138 TYR A O 1
ATOM 1123 N N . PRO A 1 139 ? 15.891 -0.594 6.826 1.00 73.38 139 PRO A N 1
ATOM 1124 C CA . PRO A 1 139 ? 17.210 -0.804 7.394 1.00 73.38 139 PRO A CA 1
ATOM 1125 C C . PRO A 1 139 ? 18.229 0.099 6.695 1.00 73.38 139 PRO A C 1
ATOM 1127 O O . PRO A 1 139 ? 18.342 0.127 5.463 1.00 73.38 139 PRO A O 1
ATOM 1130 N N . TYR A 1 140 ? 18.994 0.821 7.505 1.00 71.12 140 TYR A N 1
ATOM 1131 C CA . TYR A 1 140 ? 20.184 1.528 7.057 1.00 71.12 140 TYR A CA 1
ATOM 1132 C C . TYR A 1 140 ? 21.390 0.628 7.291 1.00 71.12 140 TYR A C 1
ATOM 1134 O O . TYR A 1 140 ? 21.577 0.096 8.384 1.00 71.12 140 TYR A O 1
ATOM 1142 N N . PHE A 1 141 ? 22.215 0.483 6.262 1.00 69.69 141 PHE A N 1
ATOM 1143 C CA . PHE A 1 141 ? 23.468 -0.256 6.318 1.00 69.69 141 PHE A CA 1
ATOM 1144 C C . PHE A 1 141 ? 24.631 0.691 6.053 1.00 69.69 141 PHE A C 1
ATOM 1146 O O . PHE A 1 141 ? 24.488 1.692 5.345 1.00 69.69 141 PHE A O 1
ATOM 1153 N N . LEU A 1 142 ? 25.800 0.359 6.596 1.00 67.12 142 LEU A N 1
ATOM 1154 C CA . LEU A 1 142 ? 27.040 1.014 6.210 1.00 67.12 142 LEU A CA 1
ATOM 1155 C C . LEU A 1 142 ? 27.499 0.427 4.866 1.00 67.12 142 LEU A C 1
ATOM 1157 O O . LEU A 1 142 ? 28.074 -0.655 4.822 1.00 67.12 142 LEU A O 1
ATOM 1161 N N . ILE A 1 143 ? 27.228 1.130 3.768 1.00 66.62 143 ILE A N 1
ATOM 1162 C CA . ILE A 1 143 ? 27.615 0.730 2.407 1.00 66.62 143 ILE A CA 1
ATOM 1163 C C . ILE A 1 143 ? 28.616 1.769 1.895 1.00 66.62 143 ILE A C 1
ATOM 1165 O O . ILE A 1 143 ? 28.306 2.962 1.874 1.00 66.62 143 ILE A O 1
ATOM 1169 N N . ASP A 1 144 ? 29.819 1.326 1.521 1.00 70.62 144 ASP A N 1
ATOM 1170 C CA . ASP A 1 144 ? 30.947 2.181 1.107 1.00 70.62 144 ASP A CA 1
ATOM 1171 C C . ASP A 1 144 ? 31.294 3.276 2.135 1.00 70.62 144 ASP A C 1
ATOM 1173 O O . ASP A 1 144 ? 31.562 4.432 1.800 1.00 70.62 144 ASP A O 1
ATOM 1177 N N . GLY A 1 145 ? 31.234 2.924 3.424 1.00 74.06 145 GLY A N 1
ATOM 1178 C CA . GLY A 1 145 ? 31.535 3.840 4.528 1.00 74.06 145 GLY A CA 1
ATOM 1179 C C . GLY A 1 145 ? 30.456 4.896 4.801 1.00 74.06 145 GLY A C 1
ATOM 1180 O O . GLY A 1 145 ? 30.692 5.805 5.595 1.00 74.06 145 GLY A O 1
ATOM 1181 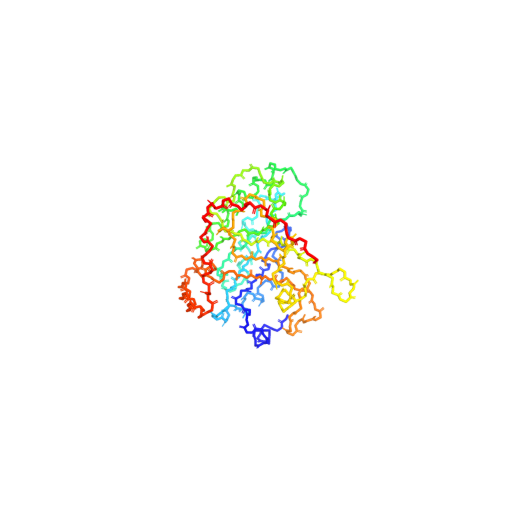N N . LYS A 1 146 ? 29.272 4.793 4.180 1.00 73.50 146 LYS A N 1
ATOM 1182 C CA . LYS A 1 146 ? 28.139 5.703 4.404 1.00 73.50 146 LYS A CA 1
ATOM 1183 C C . LYS A 1 146 ? 26.893 4.940 4.836 1.00 73.50 146 LYS A C 1
ATOM 1185 O O . LYS A 1 146 ? 26.555 3.916 4.248 1.00 73.50 146 LYS A O 1
ATOM 1190 N N . TRP A 1 147 ? 26.190 5.462 5.841 1.00 73.12 147 TRP A N 1
ATOM 1191 C CA . TRP A 1 147 ? 24.873 4.956 6.222 1.00 73.12 147 TRP A CA 1
ATOM 1192 C C . TRP A 1 147 ? 23.867 5.281 5.121 1.00 73.12 147 TRP A C 1
ATOM 1194 O O . TRP A 1 147 ? 23.585 6.448 4.855 1.00 73.12 147 TRP A O 1
ATOM 1204 N N . GLN A 1 148 ? 23.337 4.252 4.470 1.00 71.00 148 GLN A N 1
ATOM 1205 C CA . GLN A 1 148 ? 22.311 4.395 3.443 1.00 71.00 148 GLN A CA 1
ATOM 1206 C C . GLN A 1 148 ? 21.315 3.235 3.489 1.00 71.00 148 GLN A C 1
ATOM 1208 O O . GLN A 1 148 ? 21.639 2.128 3.921 1.00 71.00 148 GLN A O 1
ATOM 1213 N N . GLN A 1 149 ? 20.091 3.509 3.044 1.00 72.75 149 GLN A N 1
ATOM 1214 C CA . GLN A 1 149 ? 19.037 2.512 2.896 1.00 72.75 149 GLN A CA 1
ATOM 1215 C C . GLN A 1 149 ? 19.405 1.488 1.815 1.00 72.75 149 GLN A C 1
ATOM 1217 O O . GLN A 1 149 ? 20.045 1.834 0.816 1.00 72.75 149 GLN A O 1
ATOM 1222 N N . SER A 1 150 ? 18.977 0.237 1.997 1.00 70.06 150 SER A N 1
ATOM 1223 C CA . SER A 1 150 ? 19.137 -0.806 0.976 1.00 70.06 150 SER A CA 1
ATOM 1224 C C . SER A 1 150 ? 18.458 -0.406 -0.337 1.00 70.06 150 SER A C 1
ATOM 1226 O O . SER A 1 150 ? 17.298 0.003 -0.330 1.00 70.06 150 SER A O 1
ATOM 1228 N N . LYS A 1 151 ? 19.154 -0.537 -1.472 1.00 69.19 151 LYS A N 1
ATOM 1229 C CA . LYS A 1 151 ? 18.627 -0.175 -2.805 1.00 69.19 151 LYS A CA 1
ATOM 1230 C C . LYS A 1 151 ? 18.214 -1.391 -3.638 1.00 69.19 151 LYS A C 1
ATOM 1232 O O . LYS A 1 151 ? 17.592 -1.225 -4.687 1.00 69.19 151 LYS A O 1
ATOM 1237 N N . ARG A 1 152 ? 18.590 -2.605 -3.213 1.00 67.25 152 ARG A N 1
ATOM 1238 C CA . ARG A 1 152 ? 18.360 -3.870 -3.932 1.00 67.25 152 ARG A CA 1
ATOM 1239 C C . ARG A 1 152 ? 18.143 -5.023 -2.955 1.00 67.25 152 ARG A C 1
ATOM 1241 O O . ARG A 1 152 ? 18.730 -5.054 -1.876 1.00 67.25 152 ARG A O 1
ATOM 1248 N N . HIS A 1 153 ? 17.399 -6.045 -3.375 1.00 65.69 153 HIS A N 1
ATOM 1249 C CA . HIS A 1 153 ? 17.200 -7.259 -2.569 1.00 65.69 153 HIS A CA 1
ATOM 1250 C C . HIS A 1 153 ? 18.513 -8.037 -2.332 1.00 65.69 153 HIS A C 1
ATOM 1252 O O . HIS A 1 153 ? 18.704 -8.657 -1.290 1.00 65.69 153 HIS A O 1
ATOM 1258 N N . SER A 1 154 ? 19.479 -7.966 -3.257 1.00 68.81 154 SER A N 1
ATOM 1259 C CA . SER A 1 154 ? 20.812 -8.559 -3.058 1.00 68.81 154 SER A CA 1
ATOM 1260 C C . SER A 1 154 ? 21.570 -7.941 -1.884 1.00 68.81 154 SER A C 1
ATOM 1262 O O . SER A 1 154 ? 22.323 -8.636 -1.206 1.00 68.81 154 SER A O 1
ATOM 1264 N N . ASP A 1 155 ? 21.385 -6.642 -1.647 1.00 62.97 155 ASP A N 1
ATOM 1265 C CA . ASP A 1 155 ? 22.055 -5.925 -0.561 1.00 62.97 155 ASP A CA 1
ATOM 1266 C C . ASP A 1 155 ? 21.440 -6.322 0.783 1.00 62.97 155 ASP A C 1
ATOM 1268 O O . ASP A 1 155 ? 22.155 -6.473 1.768 1.00 62.97 155 ASP A O 1
ATOM 1272 N N . LEU A 1 156 ? 20.133 -6.601 0.792 1.00 64.44 156 LEU A N 1
ATOM 1273 C CA . LEU A 1 156 ? 19.436 -7.208 1.922 1.00 64.44 156 LEU A CA 1
ATOM 1274 C C . LEU A 1 156 ? 20.065 -8.558 2.296 1.00 64.44 156 LEU A C 1
ATOM 1276 O O . LEU A 1 156 ? 20.513 -8.740 3.424 1.00 64.44 156 LEU A O 1
ATOM 1280 N N . HIS A 1 157 ? 20.159 -9.482 1.333 1.00 63.06 157 HIS A N 1
ATOM 1281 C CA . HIS A 1 157 ? 20.657 -10.839 1.577 1.00 63.06 157 HIS A CA 1
ATOM 1282 C C . HIS A 1 157 ? 22.113 -10.893 2.031 1.00 63.06 157 HIS A C 1
ATOM 1284 O O . HIS A 1 157 ? 22.442 -11.708 2.887 1.00 63.06 157 HIS A O 1
ATOM 1290 N N . LYS A 1 158 ? 22.980 -10.028 1.491 1.00 61.44 158 LYS A N 1
ATOM 1291 C CA . LYS A 1 158 ? 24.403 -9.977 1.871 1.00 61.44 158 LYS A CA 1
ATOM 1292 C C . LYS A 1 158 ? 24.630 -9.600 3.332 1.00 61.44 158 LYS A C 1
ATOM 1294 O O . LYS A 1 158 ? 25.704 -9.873 3.853 1.00 61.44 158 LYS A O 1
ATOM 1299 N N . ASN A 1 159 ? 23.653 -8.958 3.964 1.00 54.47 159 ASN A N 1
ATOM 1300 C CA . ASN A 1 159 ? 23.765 -8.503 5.340 1.00 54.47 159 ASN A CA 1
ATOM 1301 C C . ASN A 1 159 ? 23.042 -9.429 6.336 1.00 54.47 159 ASN A C 1
ATOM 1303 O O . ASN A 1 159 ? 23.135 -9.184 7.532 1.00 54.47 159 ASN A O 1
ATOM 1307 N N . LEU A 1 160 ? 22.370 -10.502 5.884 1.00 53.47 160 LEU A N 1
ATOM 1308 C CA . LEU A 1 160 ? 21.723 -11.499 6.752 1.00 53.47 160 LEU A CA 1
ATOM 1309 C C . LEU A 1 160 ? 22.720 -12.575 7.255 1.00 53.47 160 LEU A C 1
ATOM 1311 O O . LEU A 1 160 ? 23.579 -12.996 6.483 1.00 53.47 160 LEU A O 1
ATOM 1315 N N . PRO A 1 161 ? 22.576 -13.095 8.495 1.00 50.47 161 PRO A N 1
ATOM 1316 C CA . PRO A 1 161 ? 21.598 -12.696 9.504 1.00 50.47 161 PRO A CA 1
ATOM 1317 C C . PRO A 1 161 ? 22.005 -11.386 10.193 1.00 50.47 161 PRO A C 1
ATOM 1319 O O . PRO A 1 161 ? 23.109 -11.243 10.712 1.00 50.47 161 PRO A O 1
ATOM 1322 N N . ILE A 1 162 ? 21.081 -10.428 10.233 1.00 48.06 162 ILE A N 1
ATOM 1323 C CA . ILE A 1 162 ? 21.302 -9.148 10.908 1.00 48.06 162 ILE A CA 1
ATOM 1324 C C . ILE A 1 162 ? 20.916 -9.336 12.373 1.00 48.06 162 ILE A C 1
ATOM 1326 O O . ILE A 1 162 ? 19.732 -9.380 12.710 1.00 48.06 162 ILE A O 1
ATOM 1330 N N . HIS A 1 163 ? 21.900 -9.442 13.261 1.00 39.94 163 HIS A N 1
ATOM 1331 C CA . HIS A 1 163 ? 21.644 -9.409 14.697 1.00 39.94 163 HIS A CA 1
ATOM 1332 C C . HIS A 1 163 ? 21.154 -7.995 15.102 1.00 39.94 163 HIS A C 1
ATOM 1334 O O . HIS A 1 163 ? 21.885 -7.017 14.974 1.00 39.94 163 HIS A O 1
ATOM 1340 N N . ASN A 1 164 ? 19.900 -7.891 15.567 1.00 42.25 164 ASN A N 1
ATOM 1341 C CA . ASN A 1 164 ? 19.300 -6.758 16.300 1.00 42.25 164 ASN A CA 1
ATOM 1342 C C . ASN A 1 164 ? 19.215 -5.357 15.644 1.00 42.25 164 ASN A C 1
ATOM 1344 O O . ASN A 1 164 ? 19.348 -4.369 16.352 1.00 42.25 164 ASN A O 1
ATOM 1348 N N . ASN A 1 165 ? 18.905 -5.238 14.343 1.00 47.19 165 ASN A N 1
ATOM 1349 C CA . ASN A 1 165 ? 18.380 -3.978 13.747 1.00 47.19 165 ASN A CA 1
ATOM 1350 C C . ASN A 1 165 ? 17.497 -4.168 12.487 1.00 47.19 165 ASN A C 1
ATOM 1352 O O . ASN A 1 165 ? 17.048 -3.193 11.878 1.00 47.19 165 ASN A O 1
ATOM 1356 N N . PHE A 1 166 ? 17.244 -5.416 12.074 1.00 57.47 166 PHE A N 1
ATOM 1357 C CA . PHE A 1 166 ? 16.469 -5.724 10.866 1.00 57.47 166 PHE A CA 1
ATOM 1358 C C . PHE A 1 166 ? 15.011 -6.071 11.126 1.00 57.47 166 PHE A C 1
ATOM 1360 O O . PHE A 1 166 ? 14.172 -5.761 10.288 1.00 57.47 166 PHE A O 1
ATOM 1367 N N . THR A 1 167 ? 14.705 -6.700 12.263 1.00 61.12 167 THR A N 1
ATOM 1368 C CA . THR A 1 167 ? 13.324 -7.032 12.611 1.00 61.12 167 THR A CA 1
ATOM 1369 C C . THR A 1 167 ? 12.543 -5.727 12.754 1.00 61.12 167 THR A C 1
ATOM 1371 O O . THR A 1 167 ? 12.885 -4.939 13.642 1.00 61.12 167 THR A O 1
ATOM 1374 N N . PRO A 1 168 ? 11.531 -5.476 11.902 1.00 68.94 168 PRO A N 1
ATOM 1375 C CA . PRO A 1 168 ? 10.683 -4.304 12.041 1.00 68.94 168 PRO A CA 1
ATOM 1376 C C . PRO A 1 168 ? 10.132 -4.250 13.461 1.00 68.94 168 PRO A C 1
ATOM 1378 O O . PRO A 1 168 ? 9.684 -5.271 13.990 1.00 68.94 168 PRO A O 1
ATOM 1381 N N . TYR A 1 169 ? 10.143 -3.075 14.087 1.00 79.56 169 TYR A N 1
ATOM 1382 C CA . TYR A 1 169 ? 9.366 -2.905 15.307 1.00 79.56 169 TYR A CA 1
ATOM 1383 C C . TYR A 1 169 ? 7.887 -3.057 14.947 1.00 79.56 169 TYR A C 1
ATOM 1385 O O . TYR A 1 169 ? 7.335 -2.209 14.248 1.00 79.56 169 TYR A O 1
ATOM 1393 N N . LEU A 1 170 ? 7.265 -4.154 15.383 1.00 84.12 170 LEU A N 1
ATOM 1394 C CA . LEU A 1 170 ? 5.883 -4.479 15.023 1.00 84.12 170 LEU A CA 1
ATOM 1395 C C . LEU A 1 170 ? 4.850 -3.759 15.905 1.00 84.12 170 LEU A C 1
ATOM 1397 O O . LEU A 1 170 ? 3.667 -3.734 15.565 1.00 84.12 170 LEU A O 1
ATOM 1401 N N . GLY A 1 171 ? 5.277 -3.170 17.028 1.00 86.38 171 GLY A N 1
ATOM 1402 C CA . GLY A 1 171 ? 4.365 -2.632 18.036 1.00 86.38 171 GLY A CA 1
ATOM 1403 C C . GLY A 1 171 ? 3.394 -3.712 18.516 1.00 86.38 171 GLY A C 1
ATOM 1404 O O . GLY A 1 171 ? 3.812 -4.782 18.959 1.00 86.38 171 GLY A O 1
ATOM 1405 N N . ARG A 1 172 ? 2.090 -3.450 18.367 1.00 90.38 172 ARG A N 1
ATOM 1406 C CA . ARG A 1 172 ? 1.008 -4.383 18.736 1.00 90.38 172 ARG A CA 1
ATOM 1407 C C . ARG A 1 172 ? 0.666 -5.419 17.656 1.00 90.38 172 ARG A C 1
ATOM 1409 O O . ARG A 1 172 ? -0.083 -6.353 17.935 1.00 90.38 172 ARG A O 1
ATOM 1416 N N . ILE A 1 173 ? 1.190 -5.270 16.437 1.00 92.38 173 ILE A N 1
ATOM 1417 C CA . ILE A 1 173 ? 0.911 -6.185 15.322 1.00 92.38 173 ILE A CA 1
ATOM 1418 C C . ILE A 1 173 ? 1.712 -7.470 15.529 1.00 92.38 173 ILE A C 1
ATOM 1420 O O . ILE A 1 173 ? 2.922 -7.438 15.751 1.00 92.38 173 ILE A O 1
ATOM 1424 N N . LYS A 1 174 ? 1.052 -8.627 15.462 1.00 89.88 174 LYS A N 1
ATOM 1425 C CA . LYS A 1 174 ? 1.735 -9.902 15.704 1.00 89.88 174 LYS A CA 1
ATOM 1426 C C . LYS A 1 174 ? 2.478 -10.396 14.459 1.00 89.88 174 LYS A C 1
ATOM 1428 O O . LYS A 1 174 ? 2.017 -10.145 13.345 1.00 89.88 174 LYS A O 1
ATOM 1433 N N . PRO A 1 175 ? 3.580 -11.156 14.603 1.00 88.88 175 PRO A N 1
ATOM 1434 C CA . PRO A 1 175 ? 4.334 -11.676 13.465 1.00 88.88 175 PRO A CA 1
ATOM 1435 C C . PRO A 1 175 ? 3.489 -12.461 12.458 1.00 88.88 175 PRO A C 1
ATOM 1437 O O . PRO A 1 175 ? 3.740 -12.360 11.261 1.00 88.88 175 PRO A O 1
ATOM 1440 N N . GLU A 1 176 ? 2.498 -13.234 12.903 1.00 87.50 176 GLU A N 1
ATOM 1441 C CA . GLU A 1 176 ? 1.577 -13.996 12.050 1.00 87.50 176 GLU A CA 1
ATOM 1442 C C . GLU A 1 176 ? 0.652 -13.120 11.196 1.00 87.50 176 GLU A C 1
ATOM 1444 O O . GLU A 1 176 ? 0.173 -13.580 10.165 1.00 87.50 176 GLU A O 1
ATOM 1449 N N . GLN A 1 177 ? 0.467 -11.854 11.575 1.00 92.25 177 GLN A N 1
ATOM 1450 C CA . GLN A 1 177 ? -0.362 -10.885 10.859 1.00 92.25 177 GLN A CA 1
ATOM 1451 C C . GLN A 1 177 ? 0.398 -10.158 9.746 1.00 92.25 177 GLN A C 1
ATOM 1453 O O . GLN A 1 177 ? -0.169 -9.299 9.081 1.00 92.25 177 GLN A O 1
ATOM 1458 N N . VAL A 1 178 ? 1.677 -10.467 9.520 1.00 92.62 178 VAL A N 1
ATOM 1459 C CA . VAL A 1 178 ? 2.509 -9.725 8.566 1.00 92.62 178 VAL A CA 1
ATOM 1460 C C . VAL A 1 178 ? 2.588 -10.444 7.214 1.00 92.62 178 VAL A C 1
ATOM 1462 O O . VAL A 1 178 ? 3.106 -11.559 7.131 1.00 92.62 178 VAL A O 1
ATOM 1465 N N . LEU A 1 179 ? 2.094 -9.814 6.145 1.00 93.12 179 LEU A N 1
ATOM 1466 C CA . LEU A 1 179 ? 2.194 -10.304 4.761 1.00 93.12 179 LEU A CA 1
ATOM 1467 C C . LEU A 1 179 ? 3.575 -10.077 4.164 1.00 93.12 179 LEU A C 1
ATOM 1469 O O . LEU A 1 179 ? 4.039 -10.894 3.376 1.00 93.12 179 LEU A O 1
ATOM 1473 N N . GLY A 1 180 ? 4.229 -8.987 4.538 1.00 90.88 180 GLY A N 1
ATOM 1474 C CA . GLY A 1 180 ? 5.522 -8.605 3.998 1.00 90.88 180 GLY A CA 1
ATOM 1475 C C . GLY A 1 180 ? 6.039 -7.328 4.631 1.00 90.88 180 GLY A C 1
ATOM 1476 O O . GLY A 1 180 ? 5.360 -6.716 5.461 1.00 90.88 180 GLY A O 1
ATOM 1477 N N . TRP A 1 181 ? 7.260 -6.958 4.263 1.00 89.25 181 TRP A N 1
ATOM 1478 C CA . TRP A 1 181 ? 7.947 -5.787 4.796 1.00 89.25 181 TRP A CA 1
ATOM 1479 C C . TRP A 1 181 ? 8.385 -4.868 3.671 1.00 89.25 181 TRP A C 1
ATOM 1481 O O . TRP A 1 181 ? 9.117 -5.309 2.781 1.00 89.25 181 TRP A O 1
ATOM 1491 N N . GLN A 1 182 ? 8.027 -3.592 3.773 1.00 90.38 182 GLN A N 1
ATOM 1492 C CA . GLN A 1 182 ? 8.588 -2.571 2.905 1.00 90.38 182 GLN A CA 1
ATOM 1493 C C . GLN A 1 182 ? 9.960 -2.178 3.450 1.00 90.38 182 GLN A C 1
ATOM 1495 O O . GLN A 1 182 ? 10.080 -1.503 4.478 1.00 90.38 182 GLN A O 1
ATOM 1500 N N . PHE A 1 183 ? 11.011 -2.653 2.788 1.00 84.19 183 PHE A N 1
ATOM 1501 C CA . PHE A 1 183 ? 12.391 -2.489 3.248 1.00 84.19 183 PHE A CA 1
ATOM 1502 C C . PHE A 1 183 ? 13.110 -1.332 2.551 1.00 84.19 183 PHE A C 1
ATOM 1504 O O . PHE A 1 183 ? 14.153 -0.868 3.023 1.00 84.19 183 PHE A O 1
ATOM 1511 N N . SER A 1 184 ? 12.579 -0.847 1.428 1.00 85.31 184 SER A N 1
ATOM 1512 C CA . SER A 1 184 ? 13.157 0.283 0.711 1.00 85.31 184 SER A CA 1
ATOM 1513 C C . SER A 1 184 ? 12.098 1.258 0.223 1.00 85.31 184 SER A C 1
ATOM 1515 O O . SER A 1 184 ? 11.072 0.811 -0.256 1.00 85.31 184 SER A O 1
ATOM 1517 N N . ALA A 1 185 ? 12.409 2.554 0.271 1.00 87.69 185 ALA A N 1
ATOM 1518 C CA . ALA A 1 185 ? 11.754 3.626 -0.485 1.00 87.69 185 ALA A CA 1
ATOM 1519 C C . ALA A 1 185 ? 12.717 4.263 -1.511 1.00 87.69 185 ALA A C 1
ATOM 1521 O O . ALA A 1 185 ? 12.516 5.369 -2.017 1.00 87.69 185 ALA A O 1
ATOM 1522 N N . LYS A 1 186 ? 13.860 3.599 -1.727 1.00 85.12 186 LYS A N 1
ATOM 1523 C CA . LYS A 1 186 ? 14.999 4.014 -2.564 1.00 85.12 186 LYS A CA 1
ATOM 1524 C C . LYS A 1 186 ? 15.464 2.876 -3.466 1.00 85.12 186 LYS A C 1
ATOM 1526 O O . LYS A 1 186 ? 16.605 2.861 -3.936 1.00 85.12 186 LYS A O 1
ATOM 1531 N N . GLY A 1 187 ? 14.591 1.900 -3.670 1.00 82.06 187 GLY A N 1
ATOM 1532 C CA . GLY A 1 187 ? 14.843 0.742 -4.490 1.00 82.06 187 GLY A CA 1
ATOM 1533 C C . GLY A 1 187 ? 15.012 1.112 -5.946 1.00 82.06 187 GLY A C 1
ATOM 1534 O O . GLY A 1 187 ? 14.372 2.041 -6.434 1.00 82.06 187 GLY A O 1
ATOM 1535 N N . LYS A 1 188 ? 15.889 0.384 -6.636 1.00 84.75 188 LYS A N 1
ATOM 1536 C CA . LYS A 1 188 ? 16.178 0.594 -8.055 1.00 84.75 188 LYS A CA 1
ATOM 1537 C C . LYS A 1 188 ? 15.970 -0.709 -8.818 1.00 84.75 188 LYS A C 1
ATOM 1539 O O . LYS A 1 188 ? 16.773 -1.631 -8.668 1.00 84.75 188 LYS A O 1
ATOM 1544 N N . LEU A 1 189 ? 14.934 -0.757 -9.654 1.00 84.50 189 LEU A N 1
ATOM 1545 C CA . LEU A 1 189 ? 14.668 -1.862 -10.578 1.00 84.50 189 LEU A CA 1
ATOM 1546 C C . LEU A 1 189 ? 14.727 -1.364 -12.028 1.00 84.50 189 LEU A C 1
ATOM 1548 O O . LEU A 1 189 ? 14.227 -0.273 -12.312 1.00 84.50 189 LEU A O 1
ATOM 1552 N N . PRO A 1 190 ? 15.359 -2.110 -12.948 1.00 83.44 190 PRO A N 1
ATOM 1553 C CA . PRO A 1 190 ? 15.346 -1.774 -14.369 1.00 83.44 190 PRO A CA 1
ATOM 1554 C C . PRO A 1 190 ? 13.925 -1.959 -14.959 1.00 83.44 190 PRO A C 1
ATOM 1556 O O . PRO A 1 190 ? 13.116 -2.645 -14.347 1.00 83.44 190 PRO A O 1
ATOM 1559 N N . PRO A 1 191 ? 13.552 -1.311 -16.076 1.00 82.31 191 PRO A N 1
ATOM 1560 C CA . PRO A 1 191 ? 14.290 -0.250 -16.762 1.00 82.31 191 PRO A CA 1
ATOM 1561 C C . PRO A 1 191 ? 14.237 1.089 -16.002 1.00 82.31 191 PRO A C 1
ATOM 1563 O O . PRO A 1 191 ? 14.950 2.034 -16.334 1.00 82.31 191 PRO A O 1
ATOM 1566 N N . HIS A 1 192 ? 13.439 1.186 -14.934 1.00 77.50 192 HIS A N 1
ATOM 1567 C CA . HIS A 1 192 ? 13.188 2.430 -14.203 1.00 77.50 192 HIS A CA 1
ATOM 1568 C C . HIS A 1 192 ? 14.251 2.787 -13.143 1.00 77.50 192 HIS A C 1
ATOM 1570 O O . HIS A 1 192 ? 14.027 3.632 -12.278 1.00 77.50 192 HIS A O 1
ATOM 1576 N N . ALA A 1 193 ? 15.452 2.213 -13.253 1.00 70.31 193 ALA A N 1
ATOM 1577 C CA . ALA A 1 193 ? 16.533 2.338 -12.281 1.00 70.31 193 ALA A CA 1
ATOM 1578 C C . ALA A 1 193 ? 17.050 3.768 -11.985 1.00 70.31 193 ALA A C 1
ATOM 1580 O O . ALA A 1 193 ? 17.674 3.929 -10.931 1.00 70.31 193 ALA A O 1
ATOM 1581 N N . PRO A 1 194 ? 16.843 4.827 -12.804 1.00 72.69 194 PRO A N 1
ATOM 1582 C CA . PRO A 1 194 ? 17.153 6.176 -12.328 1.00 72.69 194 PRO A CA 1
ATOM 1583 C C . PRO A 1 194 ? 16.192 6.667 -11.228 1.00 72.69 194 PRO A C 1
ATOM 1585 O O . PRO A 1 194 ? 16.616 7.433 -10.359 1.00 72.69 194 PRO A O 1
ATOM 1588 N N . HIS A 1 195 ? 14.944 6.193 -11.177 1.00 81.81 195 HIS A N 1
ATOM 1589 C CA . HIS A 1 195 ? 13.924 6.662 -10.230 1.00 81.81 195 HIS A CA 1
ATOM 1590 C C . HIS A 1 195 ? 13.845 5.778 -8.986 1.00 81.81 195 HIS A C 1
ATOM 1592 O O . HIS A 1 195 ? 14.268 4.626 -9.000 1.00 81.81 195 HIS A O 1
ATOM 1598 N N . ASP A 1 196 ? 13.487 6.370 -7.848 1.00 86.56 196 ASP A N 1
ATOM 1599 C CA . ASP A 1 196 ? 13.298 5.616 -6.605 1.00 86.56 196 ASP A CA 1
ATOM 1600 C C . ASP A 1 196 ? 11.978 4.843 -6.685 1.00 86.56 196 ASP A C 1
ATOM 1602 O O . ASP A 1 196 ? 10.997 5.349 -7.228 1.00 86.56 196 ASP A O 1
ATOM 1606 N N . MET A 1 197 ? 11.973 3.631 -6.141 1.00 87.94 197 MET A N 1
ATOM 1607 C CA . MET A 1 197 ? 10.803 2.771 -6.030 1.00 87.94 197 MET A CA 1
ATOM 1608 C C . MET A 1 197 ? 10.764 2.146 -4.640 1.00 87.94 197 MET A C 1
ATOM 1610 O O . MET A 1 197 ? 11.813 1.851 -4.052 1.00 87.94 197 MET A O 1
ATOM 1614 N N . ASP A 1 198 ? 9.559 1.922 -4.139 1.00 90.38 198 ASP A N 1
ATOM 1615 C CA . ASP A 1 198 ? 9.371 1.141 -2.931 1.00 90.38 198 ASP A CA 1
ATOM 1616 C C . ASP A 1 198 ? 9.641 -0.341 -3.220 1.00 90.38 198 ASP A C 1
ATOM 1618 O O . ASP A 1 198 ? 9.274 -0.856 -4.276 1.00 90.38 198 ASP A O 1
ATOM 1622 N N . LEU A 1 199 ? 10.342 -1.020 -2.312 1.00 89.56 199 LEU A N 1
ATOM 1623 C CA . LEU A 1 199 ? 10.590 -2.455 -2.417 1.00 89.56 199 LEU A CA 1
ATOM 1624 C C . LEU A 1 199 ? 10.088 -3.177 -1.185 1.00 89.56 199 LEU A C 1
ATOM 1626 O O . LEU A 1 199 ? 10.469 -2.861 -0.051 1.00 89.56 199 LEU A O 1
ATOM 1630 N N . ASP A 1 200 ? 9.339 -4.231 -1.465 1.00 89.94 200 ASP A N 1
ATOM 1631 C CA . ASP A 1 200 ? 8.710 -5.086 -0.484 1.00 89.94 200 ASP A CA 1
ATOM 1632 C C . ASP A 1 200 ? 9.267 -6.504 -0.565 1.00 89.94 200 ASP A C 1
ATOM 1634 O O . ASP A 1 200 ? 9.550 -7.037 -1.641 1.00 89.94 200 ASP A O 1
ATOM 1638 N N . SER A 1 201 ? 9.437 -7.128 0.597 1.00 87.56 201 SER A N 1
ATOM 1639 C CA . SER A 1 201 ? 9.739 -8.552 0.714 1.00 87.56 201 SER A CA 1
ATOM 1640 C C . SER A 1 201 ? 8.513 -9.259 1.277 1.00 87.56 201 SER A C 1
ATOM 1642 O O . SER A 1 201 ? 8.145 -9.059 2.436 1.00 87.56 201 SER A O 1
ATOM 1644 N N . MET A 1 202 ? 7.856 -10.057 0.436 1.00 88.25 202 MET A N 1
ATOM 1645 C CA . MET A 1 202 ? 6.566 -10.675 0.738 1.00 88.25 202 MET A CA 1
ATOM 1646 C C . MET A 1 202 ? 6.723 -12.126 1.203 1.00 88.25 202 MET A C 1
ATOM 1648 O O . MET A 1 202 ? 7.473 -12.917 0.627 1.00 88.25 202 MET A O 1
ATOM 1652 N N . HIS A 1 203 ? 5.956 -12.521 2.216 1.00 88.25 203 HIS A N 1
ATOM 1653 C CA . HIS A 1 203 ? 5.891 -13.895 2.688 1.00 88.25 203 HIS A CA 1
ATOM 1654 C C . HIS A 1 203 ? 4.970 -14.719 1.782 1.00 88.25 203 HIS A C 1
ATOM 1656 O O . HIS A 1 203 ? 3.765 -14.820 2.023 1.00 88.25 203 HIS A O 1
ATOM 1662 N N . ARG A 1 2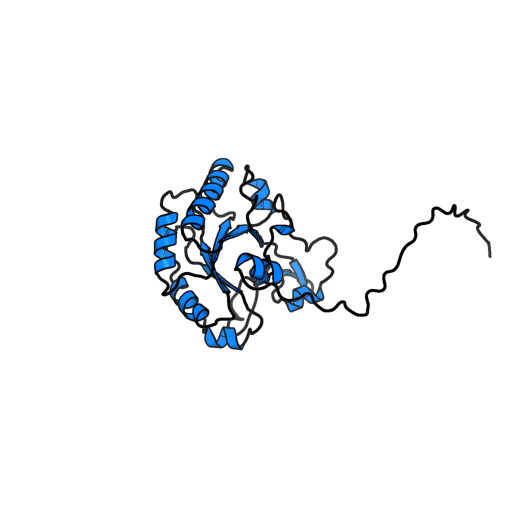04 ? 5.554 -15.375 0.771 1.00 84.81 204 ARG A N 1
ATOM 1663 C CA . ARG A 1 204 ? 4.835 -16.115 -0.284 1.00 84.81 204 ARG A CA 1
ATOM 1664 C C . ARG A 1 204 ? 3.636 -16.935 0.208 1.00 84.81 204 ARG A C 1
ATOM 1666 O O . ARG A 1 204 ? 2.544 -16.772 -0.312 1.00 84.81 204 ARG A O 1
ATOM 1673 N N . ALA A 1 205 ? 3.810 -17.783 1.227 1.00 84.81 205 ALA A N 1
ATOM 1674 C CA . ALA A 1 205 ? 2.720 -18.644 1.708 1.00 84.81 205 ALA A CA 1
ATOM 1675 C C . ALA A 1 205 ? 1.546 -17.874 2.345 1.00 84.81 205 ALA A C 1
ATOM 1677 O O . ALA A 1 205 ? 0.415 -18.341 2.299 1.00 84.81 205 ALA A O 1
ATOM 1678 N N . ARG A 1 206 ? 1.803 -16.697 2.933 1.00 89.12 206 ARG A N 1
ATOM 1679 C CA . ARG A 1 206 ? 0.764 -15.864 3.554 1.00 89.12 206 ARG A CA 1
ATOM 1680 C C . ARG A 1 206 ? 0.035 -15.033 2.512 1.00 89.12 206 ARG A C 1
ATOM 1682 O O . ARG A 1 206 ? -1.174 -14.905 2.615 1.00 89.12 206 ARG A O 1
ATOM 1689 N N . VAL A 1 207 ? 0.757 -14.527 1.509 1.00 90.25 207 VAL A N 1
ATOM 1690 C CA . VAL A 1 207 ? 0.143 -13.886 0.338 1.00 90.25 207 VAL A CA 1
ATOM 1691 C C . VAL A 1 207 ? -0.777 -14.881 -0.362 1.00 90.25 207 VAL A C 1
ATOM 1693 O O . VAL A 1 207 ? -1.963 -14.604 -0.477 1.00 90.25 207 VAL A O 1
ATOM 1696 N N . ALA A 1 208 ? -0.283 -16.078 -0.691 1.00 87.38 208 ALA A N 1
ATOM 1697 C CA . ALA A 1 208 ? -1.101 -17.116 -1.315 1.00 87.38 208 ALA A CA 1
ATOM 1698 C C . ALA A 1 208 ? -2.373 -17.413 -0.499 1.00 87.38 208 ALA A C 1
ATOM 1700 O O . ALA A 1 208 ? -3.479 -17.331 -1.020 1.00 87.38 208 ALA A O 1
ATOM 1701 N N . ALA A 1 209 ? -2.238 -17.646 0.813 1.00 88.19 209 ALA A N 1
ATOM 1702 C CA . ALA A 1 209 ? -3.388 -17.885 1.685 1.00 88.19 209 ALA A CA 1
ATOM 1703 C C . ALA A 1 209 ? -4.369 -16.696 1.760 1.00 88.19 209 ALA A C 1
ATOM 1705 O O . ALA A 1 209 ? -5.573 -16.914 1.862 1.00 88.19 209 ALA A O 1
ATOM 1706 N N . HIS A 1 210 ? -3.874 -15.455 1.723 1.00 91.19 210 HIS A N 1
ATOM 1707 C CA . HIS A 1 210 ? -4.703 -14.249 1.805 1.00 91.19 210 HIS A CA 1
ATOM 1708 C C . HIS A 1 210 ? -5.502 -13.991 0.522 1.00 91.19 210 HIS A C 1
ATOM 1710 O O . HIS A 1 210 ? -6.652 -13.570 0.599 1.00 91.19 210 HIS A O 1
ATOM 1716 N N . PHE A 1 211 ? -4.913 -14.287 -0.638 1.00 89.75 211 PHE A N 1
ATOM 1717 C CA . PHE A 1 211 ? -5.540 -14.121 -1.953 1.00 89.75 211 PHE A CA 1
ATOM 1718 C C . PHE A 1 211 ? -6.224 -15.401 -2.470 1.00 89.75 211 PHE A C 1
ATOM 1720 O O . PHE A 1 211 ? -6.726 -15.431 -3.587 1.00 89.75 211 PHE A O 1
ATOM 1727 N N . GLY A 1 212 ? -6.287 -16.461 -1.655 1.00 77.25 212 GLY A N 1
ATOM 1728 C CA . GLY A 1 212 ? -6.978 -17.707 -2.004 1.00 77.25 212 GLY A CA 1
ATOM 1729 C C . GLY A 1 212 ? -6.221 -18.613 -2.982 1.00 77.25 212 GLY A C 1
ATOM 1730 O O . GLY A 1 212 ? -6.807 -19.555 -3.516 1.00 77.25 212 GLY A O 1
ATOM 1731 N N . GLU A 1 213 ? -4.928 -18.377 -3.202 1.00 67.56 213 GLU A N 1
ATOM 1732 C CA . GLU A 1 213 ? -4.077 -19.270 -3.984 1.00 67.56 213 GLU A CA 1
ATOM 1733 C C . GLU A 1 213 ? -3.682 -20.518 -3.172 1.00 67.56 213 GLU A C 1
ATOM 1735 O O . GLU A 1 213 ? -3.484 -20.449 -1.951 1.00 67.56 213 GLU A O 1
ATOM 1740 N N . PRO A 1 214 ? -3.482 -21.679 -3.823 1.00 49.03 214 PRO A N 1
ATOM 1741 C CA . PRO A 1 214 ? -2.926 -22.849 -3.157 1.00 49.03 214 PRO A CA 1
ATOM 1742 C C . PRO A 1 214 ? -1.544 -22.519 -2.582 1.00 49.03 214 PRO A C 1
ATOM 1744 O O . PRO A 1 214 ? -0.632 -22.127 -3.315 1.00 49.03 214 PRO A O 1
ATOM 1747 N N . ALA A 1 215 ? -1.361 -22.705 -1.271 1.00 48.62 215 ALA A N 1
ATOM 1748 C CA . ALA A 1 215 ? -0.048 -22.543 -0.658 1.00 48.62 215 ALA A CA 1
ATOM 1749 C C . ALA A 1 215 ? 0.969 -23.460 -1.370 1.00 48.62 215 ALA A C 1
ATOM 1751 O O . ALA A 1 215 ? 0.671 -24.639 -1.593 1.00 48.62 215 ALA A O 1
ATOM 1752 N N . PRO A 1 216 ? 2.165 -22.960 -1.736 1.00 50.19 216 PRO A N 1
ATOM 1753 C CA . PRO A 1 216 ? 3.177 -23.807 -2.346 1.00 50.19 216 PRO A CA 1
ATOM 1754 C C . PRO A 1 216 ? 3.538 -24.946 -1.380 1.00 50.19 216 PRO A C 1
ATOM 1756 O O . PRO A 1 216 ? 3.594 -24.716 -0.166 1.00 50.19 216 PRO A O 1
ATOM 1759 N N . PRO A 1 217 ? 3.790 -26.167 -1.886 1.00 46.22 217 PRO A N 1
ATOM 1760 C CA . PRO A 1 217 ? 4.208 -27.271 -1.038 1.00 46.22 217 PRO A CA 1
ATOM 1761 C C . PRO A 1 217 ? 5.482 -26.884 -0.271 1.00 46.22 217 PRO A C 1
ATOM 1763 O O . PRO A 1 217 ? 6.308 -26.127 -0.798 1.00 46.22 217 PRO A O 1
ATOM 1766 N N . PRO A 1 218 ? 5.648 -27.367 0.973 1.00 42.88 218 PRO A N 1
ATOM 1767 C CA . PRO A 1 218 ? 6.826 -27.056 1.764 1.00 42.88 218 PRO A CA 1
ATOM 1768 C C . PRO A 1 218 ? 8.092 -27.446 0.989 1.00 42.88 218 PRO A C 1
ATOM 1770 O O . PRO A 1 218 ? 8.092 -28.474 0.300 1.00 42.88 218 PRO A O 1
ATOM 1773 N N . PRO A 1 219 ? 9.170 -26.645 1.076 1.00 47.28 219 PRO A N 1
ATOM 1774 C CA . PRO A 1 219 ? 10.438 -27.039 0.490 1.00 47.28 219 PRO A CA 1
ATOM 1775 C C . PRO A 1 219 ? 10.860 -28.395 1.075 1.00 47.28 219 PRO A C 1
ATOM 1777 O O . PRO A 1 219 ? 10.604 -28.653 2.258 1.00 47.28 219 PRO A O 1
ATOM 1780 N N . PRO A 1 220 ? 11.492 -29.272 0.275 1.00 51.69 220 PRO A N 1
ATOM 1781 C CA . PRO A 1 220 ? 12.059 -30.497 0.812 1.00 51.69 220 PRO A CA 1
ATOM 1782 C C . PRO A 1 220 ? 13.014 -30.131 1.959 1.00 51.69 220 PRO A C 1
ATOM 1784 O O . PRO A 1 220 ? 13.737 -29.135 1.840 1.00 51.69 220 PRO A O 1
ATOM 1787 N N . PRO A 1 221 ? 13.008 -30.881 3.076 1.00 39.25 221 PRO A N 1
ATOM 1788 C CA . PRO A 1 221 ? 13.937 -30.629 4.168 1.00 39.25 221 PRO A CA 1
ATOM 1789 C C . PRO A 1 221 ? 15.359 -30.611 3.605 1.00 39.25 221 PRO A C 1
ATOM 1791 O O . PRO A 1 221 ? 15.755 -31.530 2.883 1.00 39.25 221 PRO A O 1
ATOM 1794 N N . SER A 1 222 ? 16.112 -29.542 3.881 1.00 38.66 222 SER A N 1
ATOM 1795 C CA . SER A 1 222 ? 17.516 -29.504 3.488 1.00 38.66 222 SER A CA 1
ATOM 1796 C C . SER A 1 222 ? 18.242 -30.644 4.201 1.00 38.66 222 SER A C 1
ATOM 1798 O O . SER A 1 222 ? 18.043 -30.881 5.397 1.00 38.66 222 SER A O 1
ATOM 1800 N N . ALA A 1 223 ? 19.083 -31.366 3.462 1.00 46.19 223 ALA A N 1
ATOM 1801 C CA . ALA A 1 223 ? 19.825 -32.514 3.978 1.00 46.19 223 ALA A CA 1
ATOM 1802 C C . ALA A 1 223 ? 20.862 -32.150 5.066 1.00 46.19 223 ALA A C 1
ATOM 1804 O O . ALA A 1 223 ? 21.462 -33.049 5.644 1.00 46.19 223 ALA A O 1
ATOM 1805 N N . ASP A 1 224 ? 21.016 -30.866 5.409 1.00 46.06 224 ASP A N 1
ATOM 1806 C CA . ASP A 1 224 ? 22.044 -30.365 6.328 1.00 46.06 224 ASP A CA 1
ATOM 1807 C C . ASP A 1 224 ? 21.481 -29.782 7.633 1.00 46.06 224 ASP A C 1
ATOM 1809 O O . ASP A 1 224 ? 22.113 -28.943 8.277 1.00 46.06 224 ASP A O 1
ATOM 1813 N N . THR A 1 225 ? 20.308 -30.235 8.082 1.00 37.50 225 THR A N 1
ATOM 1814 C CA . THR A 1 225 ? 19.888 -29.943 9.462 1.00 37.50 225 THR A CA 1
ATOM 1815 C C . THR A 1 225 ? 20.517 -30.971 10.401 1.00 37.50 225 THR A C 1
ATOM 1817 O O . THR A 1 225 ? 19.881 -31.941 10.811 1.00 37.50 225 THR A O 1
ATOM 1820 N N . VAL A 1 226 ? 21.792 -30.773 10.749 1.00 37.38 226 VAL A N 1
ATOM 1821 C CA . VAL A 1 226 ? 22.377 -31.431 11.923 1.00 37.38 226 VAL A CA 1
ATOM 1822 C C . VAL A 1 226 ? 21.630 -30.893 13.140 1.00 37.38 226 VAL A C 1
ATOM 1824 O O . VAL A 1 226 ? 21.882 -29.786 13.612 1.00 37.38 226 VAL A O 1
ATOM 1827 N N . VAL A 1 227 ? 20.674 -31.674 13.638 1.00 34.09 227 VAL A N 1
ATOM 1828 C CA . VAL A 1 227 ? 20.083 -31.460 14.958 1.00 34.09 227 VAL A CA 1
ATOM 1829 C C . VAL A 1 227 ? 21.193 -31.715 15.974 1.00 34.09 227 VAL A C 1
ATOM 1831 O O . VAL A 1 227 ? 21.460 -32.854 16.357 1.00 34.09 227 VAL A O 1
ATOM 1834 N N . VAL A 1 228 ? 21.884 -30.655 16.391 1.00 32.03 228 VAL A N 1
ATOM 1835 C CA . VAL A 1 228 ? 22.753 -30.711 17.565 1.00 32.03 228 VAL A CA 1
ATOM 1836 C C . VAL A 1 228 ? 21.832 -30.782 18.778 1.00 32.03 228 VAL A C 1
ATOM 1838 O O . VAL A 1 228 ? 21.365 -29.770 19.297 1.00 32.03 228 VAL A O 1
ATOM 1841 N N . ASN A 1 229 ? 21.523 -32.006 19.204 1.00 29.48 229 ASN A N 1
ATOM 1842 C CA . ASN A 1 229 ? 20.872 -32.254 20.482 1.00 29.48 229 ASN A CA 1
ATOM 1843 C C . ASN A 1 229 ? 21.844 -31.863 21.599 1.00 29.48 229 ASN A C 1
ATOM 1845 O O . ASN A 1 229 ? 22.696 -32.655 22.003 1.00 29.48 229 ASN A O 1
ATOM 1849 N N . TYR A 1 230 ? 21.713 -30.646 22.124 1.00 31.36 230 TYR A N 1
ATOM 1850 C CA . TYR A 1 230 ? 22.264 -30.329 23.434 1.00 31.36 230 TYR A CA 1
ATOM 1851 C C . TYR A 1 230 ? 21.387 -30.993 24.494 1.00 31.36 230 TYR A C 1
ATOM 1853 O O . TYR A 1 230 ? 20.426 -30.414 24.996 1.00 31.36 230 TYR A O 1
ATOM 1861 N N . SER A 1 231 ? 21.730 -32.229 24.846 1.00 30.61 231 SER A N 1
ATOM 1862 C CA . SER A 1 231 ? 21.271 -32.839 26.088 1.00 30.61 231 SER A CA 1
ATOM 1863 C C . SER A 1 231 ? 21.980 -32.135 27.244 1.00 30.61 231 SER A C 1
ATOM 1865 O O . SER A 1 231 ? 23.085 -32.513 27.633 1.00 30.61 231 SER A O 1
ATOM 1867 N N . VAL A 1 232 ? 21.364 -31.081 27.785 1.00 34.50 232 VAL A N 1
ATOM 1868 C CA . VAL A 1 232 ? 21.807 -30.475 29.045 1.00 34.50 232 VAL A CA 1
ATOM 1869 C C . VAL A 1 232 ? 21.503 -31.472 30.158 1.00 34.50 232 VAL A C 1
ATOM 1871 O O . VAL A 1 232 ? 20.403 -31.528 30.698 1.00 34.50 232 VAL A O 1
ATOM 1874 N N . THR A 1 233 ? 22.495 -32.295 30.477 1.00 32.78 233 THR A N 1
ATOM 1875 C CA . THR A 1 233 ? 22.518 -33.049 31.729 1.00 32.78 233 THR A CA 1
ATOM 1876 C C . THR A 1 233 ? 23.177 -32.131 32.757 1.00 32.78 233 THR A C 1
ATOM 1878 O O . THR A 1 233 ? 24.285 -31.660 32.488 1.00 32.78 233 THR A O 1
ATOM 1881 N N . PRO A 1 234 ? 22.552 -31.818 33.905 1.00 39.97 234 PRO A N 1
ATOM 1882 C CA . PRO A 1 234 ? 23.215 -31.038 34.938 1.00 39.97 234 PRO A CA 1
ATOM 1883 C C . PRO A 1 234 ? 24.278 -31.924 35.593 1.00 39.97 234 PRO A C 1
ATOM 1885 O O . PRO A 1 234 ? 23.993 -32.693 36.505 1.00 39.97 234 PRO A O 1
ATOM 1888 N N . ALA A 1 235 ? 25.509 -31.849 35.094 1.00 32.91 235 ALA A N 1
ATOM 1889 C CA . ALA A 1 235 ? 26.671 -32.414 35.756 1.00 32.91 235 ALA A CA 1
ATOM 1890 C C . ALA A 1 235 ? 27.476 -31.264 36.356 1.00 32.91 235 ALA A C 1
ATOM 1892 O O . ALA A 1 235 ? 27.942 -30.370 35.648 1.00 32.91 235 ALA A O 1
ATOM 1893 N N . HIS A 1 236 ? 27.611 -31.291 37.680 1.00 36.19 236 HIS A N 1
ATOM 1894 C CA . HIS A 1 236 ? 28.623 -30.544 38.407 1.00 36.19 236 HIS A CA 1
ATOM 1895 C C . HIS A 1 236 ? 29.975 -30.683 37.702 1.00 36.19 236 HIS A C 1
ATOM 1897 O O . HIS A 1 236 ? 30.545 -31.771 37.665 1.00 36.19 236 HIS A O 1
ATOM 1903 N N . VAL A 1 237 ? 30.497 -29.582 37.169 1.00 30.34 237 VAL A N 1
ATOM 1904 C CA . VAL A 1 237 ? 31.904 -29.501 36.788 1.00 30.34 237 VAL A CA 1
ATOM 1905 C C . VAL A 1 237 ? 32.624 -28.818 37.939 1.00 30.34 237 VAL A C 1
ATOM 1907 O O . VAL A 1 237 ? 32.551 -27.603 38.116 1.00 30.34 237 VAL A O 1
ATOM 1910 N N . ALA A 1 238 ? 33.268 -29.644 38.761 1.00 29.98 238 ALA A N 1
ATOM 1911 C CA . ALA A 1 238 ? 34.347 -29.204 39.623 1.00 29.98 238 ALA A CA 1
ATOM 1912 C C . ALA A 1 238 ? 35.475 -28.666 38.732 1.00 29.98 238 ALA A C 1
ATOM 1914 O O . ALA A 1 238 ? 35.878 -29.311 37.764 1.00 29.98 238 ALA A O 1
ATOM 1915 N N . VAL A 1 239 ? 35.949 -27.465 39.044 1.00 30.91 239 VAL A N 1
ATOM 1916 C CA . VAL A 1 239 ? 37.112 -26.863 38.395 1.00 30.91 239 VAL A CA 1
ATOM 1917 C C . VAL A 1 239 ? 38.357 -27.459 39.048 1.00 30.91 239 VAL A C 1
ATOM 1919 O O . VAL A 1 239 ? 38.663 -27.127 40.191 1.00 30.91 239 VAL A O 1
ATOM 1922 N N . GLU A 1 240 ? 39.073 -28.331 38.340 1.00 28.28 240 GLU A N 1
ATOM 1923 C CA . GLU A 1 240 ? 40.468 -28.654 38.659 1.00 28.28 240 GLU A CA 1
ATOM 1924 C C . GLU A 1 240 ? 41.383 -27.833 37.747 1.00 28.28 240 GLU A C 1
ATOM 1926 O O . GLU A 1 240 ? 41.379 -27.986 36.525 1.00 28.28 240 GLU A O 1
ATOM 1931 N N . PHE A 1 241 ? 42.178 -26.952 38.353 1.00 35.22 241 PHE A N 1
ATOM 1932 C CA . PHE A 1 241 ? 43.326 -26.344 37.694 1.00 35.22 241 PHE A CA 1
ATOM 1933 C C . PHE A 1 241 ? 44.467 -27.362 37.662 1.00 35.22 241 PHE A C 1
ATOM 1935 O O . PHE A 1 241 ? 44.796 -27.954 38.690 1.00 35.22 241 PHE A O 1
ATOM 1942 N N . LYS A 1 242 ? 45.113 -27.522 36.505 1.00 26.84 242 LYS A N 1
ATOM 1943 C CA . LYS A 1 242 ? 46.452 -28.109 36.430 1.00 26.84 242 LYS A CA 1
ATOM 1944 C C . LYS A 1 242 ? 47.420 -27.074 35.876 1.00 26.84 242 LYS A C 1
ATOM 1946 O O . LYS A 1 242 ? 47.299 -26.663 34.726 1.00 26.84 242 LYS A O 1
ATOM 1951 N N . GLU A 1 243 ? 48.349 -26.667 36.734 1.00 32.50 243 GLU A N 1
ATOM 1952 C CA . GLU A 1 243 ? 49.609 -26.022 36.367 1.00 32.50 243 GLU A CA 1
ATOM 1953 C C . GLU A 1 243 ? 50.389 -26.955 35.429 1.00 32.50 243 GLU A C 1
ATOM 1955 O O . GLU A 1 243 ? 50.518 -28.139 35.754 1.00 32.50 243 GLU A O 1
ATOM 1960 N N . ILE A 1 244 ? 50.833 -26.460 34.265 1.00 39.25 244 ILE A N 1
ATOM 1961 C CA . ILE A 1 244 ? 52.224 -26.047 33.959 1.00 39.25 244 ILE A CA 1
ATOM 1962 C C . ILE A 1 244 ? 52.163 -24.976 32.864 1.00 39.25 244 ILE A C 1
ATOM 1964 O O . ILE A 1 244 ? 51.494 -25.236 31.839 1.00 39.25 244 ILE A O 1
#

pLDDT: mean 81.74, std 20.4, range [26.84, 98.5]

InterPro domains:
  IPR017853 Glycoside hydrolase superfamily [SSF51445] (6-202)

Radius of gyration: 22.14 Å; chains: 1; bounding box: 70×49×60 Å

Foldseek 3Di:
DPVVQQCVQCVVAQEDEAELADQVLAGDPCRQVVQQSQVVPPSHQYEYEAEQHLVDPCNLVSSVVSQVSHPDHGQEYEYEDDDPDPDALVSSQVSLLVVVVSRVVVVHFYAYEYQQVRCLVRHDDVSLPPGAYEHEDFDFDCDPNDTDTDQDVVVVVVCPPPPPRPPGNNHPHDPLRYQWYFHFQQYAGPPRRVDGHTDIDGDQQVVCVRSVHDRPPDDDPDPPPPPPPPPPDPDDDDDDDDDD